Protein AF-A0A521K910-F1 (afdb_monomer)

Foldseek 3Di:
DDDDPDDDDPDPPPDPVVVVQVVVQCCVVFPAKDWLDAFDQFPPRQTFGTWIAGPQQATETEDEDPQDDCVLVVSQVRVQVRCLVCVVVSCVVSVPPSHDNPDRHAYEYEYLHHDLVVLVVCVVVVLVRYWYWHWDWDDDPVDIHIHTDTPHNCPPVPVFVFDDLVLLLVLADPQVSVLSVVLVVVVCVPDVQWDWTHDNFKIWTDHPNHGLWMWGQDPRWIWIAGPDSRPIDTDNDNVSSVVRVVSSVVSVVVVVVVVVPPDPPPDPDDDDDDDDDDDDDDDDDDDDDDDDDDDDDDDDDDDDDDDDDDPVVVVVVPPPD

Mean predicted aligned error: 15.52 Å

Radius of gyration: 28.08 Å; Cα contacts (8 Å, |Δi|>4): 413; chains: 1; bounding box: 79×88×74 Å

pLDDT: mean 80.27, std 21.73, range [29.34, 98.31]

Structure (mmCIF, N/CA/C/O backbone):
data_AF-A0A521K910-F1
#
_entry.id   AF-A0A521K910-F1
#
loop_
_atom_site.group_PDB
_atom_site.id
_atom_site.type_symbol
_atom_site.label_atom_id
_atom_site.label_alt_id
_atom_site.label_comp_id
_atom_site.label_asym_id
_atom_site.label_entity_id
_atom_site.label_seq_id
_atom_site.pdbx_PDB_ins_code
_atom_site.Cartn_x
_atom_site.Cartn_y
_atom_site.Cartn_z
_atom_site.occupancy
_atom_site.B_iso_or_equiv
_atom_site.auth_seq_id
_atom_site.auth_comp_id
_atom_site.auth_asym_id
_atom_site.auth_atom_id
_atom_site.pdbx_PDB_model_num
ATOM 1 N N . MET A 1 1 ? 3.561 46.612 -40.965 1.00 42.69 1 MET A N 1
ATOM 2 C CA . MET A 1 1 ? 2.975 46.168 -39.681 1.00 42.69 1 MET A CA 1
ATOM 3 C C . MET A 1 1 ? 3.322 44.700 -39.487 1.00 42.69 1 MET A C 1
ATOM 5 O O . MET A 1 1 ? 2.571 43.829 -39.901 1.00 42.69 1 MET A O 1
ATOM 9 N N . SER A 1 2 ? 4.508 44.441 -38.940 1.00 38.28 2 SER A N 1
ATOM 10 C CA . SER A 1 2 ? 5.051 43.095 -38.736 1.00 38.28 2 SER A CA 1
ATOM 11 C C . SER A 1 2 ? 4.776 42.676 -37.297 1.00 38.28 2 SER A C 1
ATOM 13 O O . SER A 1 2 ? 5.221 43.350 -36.373 1.00 38.28 2 SER A O 1
ATOM 15 N N . ARG A 1 3 ? 4.005 41.602 -37.100 1.00 46.19 3 ARG A N 1
ATOM 16 C CA . ARG A 1 3 ? 3.814 40.986 -35.782 1.00 46.19 3 ARG A CA 1
ATOM 17 C C . ARG A 1 3 ? 4.941 39.986 -35.553 1.00 46.19 3 ARG A C 1
ATOM 19 O O . ARG A 1 3 ? 4.995 38.946 -36.203 1.00 46.19 3 ARG A O 1
ATOM 26 N N . THR A 1 4 ? 5.839 40.333 -34.647 1.00 43.72 4 THR A N 1
ATOM 27 C CA . THR A 1 4 ? 6.897 39.475 -34.117 1.00 43.72 4 THR A CA 1
ATOM 28 C C . THR A 1 4 ? 6.253 38.327 -33.338 1.00 43.72 4 THR A C 1
ATOM 30 O O . THR A 1 4 ? 5.529 38.560 -32.369 1.00 43.72 4 THR A O 1
ATOM 33 N N . ARG A 1 5 ? 6.480 37.085 -33.786 1.00 43.59 5 ARG A N 1
ATOM 34 C CA . ARG A 1 5 ? 6.168 35.875 -33.015 1.00 43.59 5 ARG A CA 1
ATOM 35 C C . ARG A 1 5 ? 7.026 35.886 -31.750 1.00 43.59 5 ARG A C 1
ATOM 37 O O . ARG A 1 5 ? 8.250 35.905 -31.834 1.00 43.59 5 ARG A O 1
ATOM 44 N N . LYS A 1 6 ? 6.354 35.923 -30.601 1.00 51.75 6 LYS A N 1
ATOM 45 C CA . LYS A 1 6 ? 6.914 35.671 -29.274 1.00 51.75 6 LYS A CA 1
ATOM 46 C C . LYS A 1 6 ? 7.406 34.222 -29.279 1.00 51.75 6 LYS A C 1
ATOM 48 O O . LYS A 1 6 ? 6.614 33.336 -29.577 1.00 51.75 6 LYS A O 1
ATOM 53 N N . GLY A 1 7 ? 8.711 34.036 -29.095 1.00 44.59 7 GLY A N 1
ATOM 54 C CA . GLY A 1 7 ? 9.351 32.727 -29.117 1.00 44.59 7 GLY A CA 1
ATOM 55 C C . GLY A 1 7 ? 8.800 31.836 -28.013 1.00 44.59 7 GLY A C 1
ATOM 56 O O . GLY A 1 7 ? 8.682 32.277 -26.869 1.00 44.59 7 GLY A O 1
ATOM 57 N N . ASP A 1 8 ? 8.451 30.615 -28.398 1.00 44.22 8 ASP A N 1
ATOM 58 C CA . ASP A 1 8 ? 8.339 29.483 -27.495 1.00 44.22 8 ASP A CA 1
ATOM 59 C C . ASP A 1 8 ? 9.737 29.228 -26.921 1.00 44.22 8 ASP A C 1
ATOM 61 O O . ASP A 1 8 ? 10.683 28.966 -27.670 1.00 44.22 8 ASP A O 1
ATOM 65 N N . ASP A 1 9 ? 9.880 29.386 -25.606 1.00 42.66 9 ASP A N 1
ATOM 66 C CA . ASP A 1 9 ? 11.088 28.982 -24.893 1.00 42.66 9 ASP A CA 1
ATOM 67 C C . ASP A 1 9 ? 11.193 27.451 -24.992 1.00 42.66 9 ASP A C 1
ATOM 69 O O . ASP A 1 9 ? 10.245 26.751 -24.613 1.00 42.66 9 ASP A O 1
ATOM 73 N N . PRO A 1 10 ? 12.301 26.898 -25.514 1.00 48.28 10 PRO A N 1
ATOM 74 C CA . PRO A 1 10 ? 12.499 25.463 -25.545 1.00 48.28 10 PRO A CA 1
ATOM 75 C C . PRO A 1 10 ? 12.654 24.973 -24.107 1.00 48.28 10 PRO A C 1
ATOM 77 O O . PRO A 1 10 ? 13.659 25.254 -23.460 1.00 48.28 10 PRO A O 1
ATOM 80 N N . THR A 1 11 ? 11.626 24.264 -23.630 1.00 42.59 11 THR A N 1
ATOM 81 C CA . THR A 1 11 ? 11.708 23.139 -22.689 1.00 42.59 11 THR A CA 1
ATOM 82 C C . THR A 1 11 ? 13.064 23.034 -22.000 1.00 42.59 11 THR A C 1
ATOM 84 O O . THR A 1 11 ? 13.965 22.341 -22.480 1.00 42.59 11 THR A O 1
ATOM 87 N N . THR A 1 12 ? 13.212 23.720 -20.868 1.00 39.91 12 THR A N 1
ATOM 88 C CA . THR A 1 12 ? 14.209 23.364 -19.864 1.00 39.91 12 THR A CA 1
ATOM 89 C C . THR A 1 12 ? 14.029 21.872 -19.616 1.00 39.91 12 THR A C 1
ATOM 91 O O . THR A 1 12 ? 13.003 21.484 -19.061 1.00 39.91 12 THR A O 1
ATOM 94 N N . SER A 1 13 ? 14.951 21.036 -20.110 1.00 40.28 13 SER A N 1
ATOM 95 C CA . SER A 1 13 ? 14.931 19.596 -19.850 1.00 40.28 13 SER A CA 1
ATOM 96 C C . SER A 1 13 ? 14.716 19.397 -18.349 1.00 40.28 13 SER A C 1
ATOM 98 O O . SER A 1 13 ? 15.568 19.843 -17.571 1.00 40.28 13 SER A O 1
ATOM 100 N N . PRO A 1 14 ? 13.585 18.810 -17.919 1.00 44.09 14 PRO A N 1
ATOM 101 C CA . PRO A 1 14 ? 13.346 18.569 -16.508 1.00 44.09 14 PRO A CA 1
ATOM 102 C C . PRO A 1 14 ? 14.471 17.673 -15.980 1.00 44.09 14 PRO A C 1
ATOM 104 O O . PRO A 1 14 ? 14.969 16.780 -16.665 1.00 44.09 14 PRO A O 1
ATOM 107 N N . GLY A 1 15 ? 14.968 18.029 -14.799 1.00 46.81 15 GLY A N 1
ATOM 108 C CA . GLY A 1 15 ? 16.291 17.674 -14.310 1.00 46.81 15 GLY A CA 1
ATOM 109 C C . GLY A 1 15 ? 16.620 16.178 -14.288 1.00 46.81 15 GLY A C 1
ATOM 110 O O . GLY A 1 15 ? 16.077 15.419 -13.493 1.00 46.81 15 GLY A O 1
ATOM 111 N N . ALA A 1 16 ? 17.680 15.810 -15.012 1.00 50.22 16 ALA A N 1
ATOM 112 C CA . ALA A 1 16 ? 18.431 14.568 -14.826 1.00 50.22 16 ALA A CA 1
ATOM 113 C C . ALA A 1 16 ? 18.783 14.200 -13.355 1.00 50.22 16 ALA A C 1
ATOM 115 O O . ALA A 1 16 ? 18.857 13.003 -13.075 1.00 50.22 16 ALA A O 1
ATOM 116 N N . PRO A 1 17 ? 18.977 15.132 -12.385 1.00 58.34 17 PRO A N 1
ATOM 117 C CA . PRO A 1 17 ? 19.195 14.740 -10.986 1.00 58.34 17 PRO A CA 1
ATOM 118 C C . PRO A 1 17 ? 17.964 14.174 -10.257 1.00 58.34 17 PRO A C 1
ATOM 120 O O . PRO A 1 17 ? 18.146 13.503 -9.243 1.00 58.34 17 PRO A O 1
ATOM 123 N N . ALA A 1 18 ? 16.735 14.407 -10.733 1.00 79.00 18 ALA A N 1
ATOM 124 C CA . ALA A 1 18 ? 15.530 13.951 -10.029 1.00 79.00 18 ALA A CA 1
ATOM 125 C C . ALA A 1 18 ? 15.342 12.424 -10.120 1.00 79.00 18 ALA A C 1
ATOM 127 O O . ALA A 1 18 ? 14.985 11.772 -9.138 1.00 79.00 18 ALA A O 1
ATOM 128 N N . TRP A 1 19 ? 15.676 11.831 -11.269 1.00 84.44 19 TRP A N 1
ATOM 129 C CA . TRP A 1 19 ? 15.450 10.407 -11.531 1.00 84.44 19 TRP A CA 1
ATOM 130 C C . TRP A 1 19 ? 16.352 9.479 -10.728 1.00 84.44 19 TRP A C 1
ATOM 132 O O . TRP A 1 19 ? 15.887 8.465 -10.217 1.00 84.44 19 TRP A O 1
ATOM 142 N N . ALA A 1 20 ? 17.628 9.835 -10.568 1.00 88.81 20 ALA A N 1
ATOM 143 C CA . ALA A 1 20 ? 18.558 9.036 -9.773 1.00 88.81 20 ALA A CA 1
ATOM 144 C C . ALA A 1 20 ? 18.135 8.975 -8.293 1.00 88.81 20 ALA A C 1
ATOM 146 O O . ALA A 1 20 ? 18.286 7.943 -7.641 1.00 88.81 20 ALA A O 1
ATOM 147 N N . ALA A 1 21 ? 17.568 10.069 -7.771 1.00 90.38 21 ALA A N 1
ATOM 148 C CA . ALA A 1 21 ? 17.036 10.110 -6.414 1.00 90.38 21 ALA A CA 1
ATOM 149 C C . ALA A 1 21 ? 15.783 9.233 -6.269 1.00 90.38 21 ALA A C 1
ATOM 151 O O . ALA A 1 21 ? 15.681 8.484 -5.298 1.00 90.38 21 ALA A O 1
ATOM 152 N N . LEU A 1 22 ? 14.868 9.281 -7.245 1.00 93.19 22 LEU A N 1
ATOM 153 C CA . LEU A 1 22 ? 13.682 8.423 -7.264 1.00 93.19 22 LEU A CA 1
ATOM 154 C C . LEU A 1 22 ? 14.052 6.938 -7.369 1.00 93.19 22 LEU A C 1
ATOM 156 O O . LEU A 1 22 ? 13.513 6.123 -6.630 1.00 93.19 22 LEU A O 1
ATOM 160 N N . GLU A 1 23 ? 14.999 6.581 -8.237 1.00 93.81 23 GLU A N 1
ATOM 161 C CA . GLU A 1 23 ? 15.478 5.203 -8.387 1.00 93.81 23 GLU A CA 1
ATOM 162 C C . GLU A 1 23 ? 16.085 4.666 -7.086 1.00 93.81 23 GLU A C 1
ATOM 164 O O . GLU A 1 23 ? 15.714 3.580 -6.640 1.00 93.81 23 GLU A O 1
ATOM 169 N N . SER A 1 24 ? 16.949 5.447 -6.427 1.00 92.75 24 SER A N 1
ATOM 170 C CA . SER A 1 24 ? 17.485 5.081 -5.109 1.00 92.75 24 SER A CA 1
ATOM 171 C C . SER A 1 24 ? 16.362 4.881 -4.088 1.00 92.75 24 SER A C 1
ATOM 173 O O . SER A 1 24 ? 16.363 3.898 -3.352 1.00 92.75 24 SER A O 1
ATOM 175 N N . ALA A 1 25 ? 15.376 5.781 -4.073 1.00 94.62 25 ALA A N 1
ATOM 176 C CA . ALA A 1 25 ? 14.249 5.704 -3.153 1.00 94.62 25 ALA A CA 1
ATOM 177 C C . ALA A 1 25 ? 13.332 4.494 -3.430 1.00 94.62 25 ALA A C 1
ATOM 179 O O . ALA A 1 25 ? 12.764 3.932 -2.493 1.00 94.62 25 ALA A O 1
ATOM 180 N N . LEU A 1 26 ? 13.206 4.062 -4.691 1.00 95.25 26 LEU A N 1
ATOM 181 C CA . LEU A 1 26 ? 12.489 2.843 -5.079 1.00 95.25 26 LEU A CA 1
ATOM 182 C C . LEU A 1 26 ? 13.198 1.586 -4.578 1.00 95.25 26 LEU A C 1
ATOM 184 O O . LEU A 1 26 ? 12.534 0.714 -4.028 1.00 95.25 26 LEU A O 1
ATOM 188 N N . VAL A 1 27 ? 14.523 1.500 -4.725 1.00 94.12 27 VAL A N 1
ATOM 189 C CA . VAL A 1 27 ? 15.309 0.357 -4.227 1.00 94.12 27 VAL A CA 1
ATOM 190 C C . VAL A 1 27 ? 15.162 0.206 -2.711 1.00 94.12 27 VAL A C 1
ATOM 192 O O . VAL A 1 27 ? 14.983 -0.910 -2.221 1.00 94.12 27 VAL A O 1
ATOM 195 N N . ASP A 1 28 ? 15.167 1.321 -1.980 1.00 89.94 28 ASP A N 1
ATOM 196 C CA . ASP A 1 28 ? 14.986 1.323 -0.526 1.00 89.94 28 ASP A CA 1
ATOM 197 C C . ASP A 1 28 ? 13.555 0.929 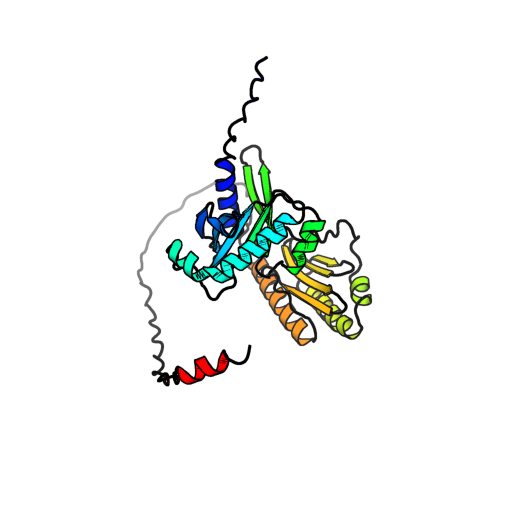-0.116 1.00 89.94 28 ASP A C 1
ATOM 199 O O . ASP A 1 28 ? 13.357 0.176 0.840 1.00 89.94 28 ASP A O 1
ATOM 203 N N . ALA A 1 29 ? 12.540 1.415 -0.839 1.00 89.12 29 ALA A N 1
ATOM 204 C CA . ALA A 1 29 ? 11.132 1.158 -0.528 1.00 89.12 29 ALA A CA 1
ATOM 205 C C . ALA A 1 29 ? 10.637 -0.225 -0.988 1.00 89.12 29 ALA A C 1
ATOM 207 O O . ALA A 1 29 ? 9.660 -0.749 -0.443 1.00 89.12 29 ALA A O 1
ATOM 208 N N . LEU A 1 30 ? 11.282 -0.814 -1.996 1.00 91.25 30 LEU A N 1
ATOM 209 C CA . LEU A 1 30 ? 10.885 -2.062 -2.640 1.00 91.25 30 LEU A CA 1
ATOM 210 C C . LEU A 1 30 ? 12.061 -3.048 -2.612 1.00 91.25 30 LEU A C 1
ATOM 212 O O . LEU A 1 30 ? 12.859 -3.098 -3.552 1.00 91.25 30 LEU A O 1
ATOM 216 N N . PRO A 1 31 ? 12.168 -3.883 -1.564 1.00 83.75 31 PRO A N 1
ATOM 217 C CA . PRO A 1 31 ? 13.249 -4.851 -1.458 1.00 83.75 31 PRO A CA 1
ATOM 218 C C . PRO A 1 31 ? 13.361 -5.734 -2.706 1.00 83.75 31 PRO A C 1
ATOM 220 O O . PRO A 1 31 ? 12.396 -6.379 -3.122 1.00 83.75 31 PRO A O 1
ATOM 223 N N . GLY A 1 32 ? 14.555 -5.770 -3.299 1.00 92.00 32 GLY A N 1
ATOM 224 C CA . GLY A 1 32 ? 14.843 -6.561 -4.496 1.00 92.00 32 GLY A CA 1
ATOM 225 C C . GLY A 1 32 ? 14.345 -5.956 -5.810 1.00 92.00 32 GLY A C 1
ATOM 226 O O . GLY A 1 32 ? 14.332 -6.681 -6.808 1.00 92.00 32 GLY A O 1
ATOM 227 N N . PHE A 1 33 ? 13.948 -4.679 -5.815 1.00 97.00 33 PHE A N 1
ATOM 228 C CA . PHE A 1 33 ? 13.590 -3.949 -7.027 1.00 97.00 33 PHE A CA 1
ATOM 229 C C . PHE A 1 33 ? 14.760 -3.856 -8.011 1.00 97.00 33 PHE A C 1
ATOM 231 O O . PHE A 1 33 ? 15.893 -3.566 -7.630 1.00 97.00 33 PHE A O 1
ATOM 238 N N . GLU A 1 34 ? 14.468 -4.105 -9.282 1.00 97.19 34 GLU A N 1
ATOM 239 C CA . GLU A 1 34 ? 15.403 -4.003 -10.398 1.00 97.19 34 GLU A CA 1
ATOM 240 C C . GLU A 1 34 ? 14.793 -3.128 -11.493 1.00 97.19 34 GLU A C 1
ATOM 242 O O . GLU A 1 34 ? 13.672 -3.377 -11.944 1.00 97.19 34 GLU A O 1
ATOM 247 N N . LEU A 1 35 ? 15.540 -2.105 -11.913 1.00 97.38 35 LEU A N 1
ATOM 248 C CA . LEU A 1 35 ? 15.172 -1.220 -13.011 1.00 97.38 35 LEU A CA 1
ATOM 249 C C . LEU A 1 35 ? 15.325 -1.953 -14.350 1.00 97.38 35 LEU A C 1
ATOM 251 O O . LEU A 1 35 ? 16.413 -2.417 -14.680 1.00 97.38 35 LEU A O 1
ATOM 255 N N . LEU A 1 36 ? 14.250 -2.002 -15.135 1.00 97.56 36 LEU A N 1
ATOM 256 C CA . LEU A 1 36 ? 14.236 -2.580 -16.481 1.00 97.56 36 LEU A CA 1
ATOM 257 C C . LEU A 1 36 ? 14.344 -1.506 -17.569 1.00 97.56 36 LEU A C 1
ATOM 259 O O . LEU A 1 36 ? 15.007 -1.710 -18.583 1.00 97.56 36 LEU A O 1
ATOM 263 N N . GLY A 1 37 ? 13.700 -0.356 -17.364 1.00 96.44 37 GLY A N 1
ATOM 264 C CA . GLY A 1 37 ? 13.661 0.720 -18.347 1.00 96.44 37 GLY A CA 1
ATOM 265 C C . GLY A 1 37 ? 13.085 2.017 -17.794 1.00 96.44 37 GLY A C 1
ATOM 266 O O . GLY A 1 37 ? 12.576 2.066 -16.673 1.00 96.44 37 GLY A O 1
ATOM 267 N N . ARG A 1 38 ? 13.181 3.072 -18.600 1.00 96.06 38 ARG A N 1
ATOM 268 C CA . ARG A 1 38 ? 12.633 4.404 -18.323 1.00 96.06 38 ARG A CA 1
ATOM 269 C C . ARG A 1 38 ? 11.790 4.864 -19.504 1.00 96.06 38 ARG A C 1
ATOM 271 O O . ARG A 1 38 ? 11.984 4.349 -20.605 1.00 96.06 38 ARG A O 1
ATOM 278 N N . ASP A 1 39 ? 10.901 5.818 -19.252 1.00 94.25 39 ASP A N 1
ATOM 279 C CA . ASP A 1 39 ? 10.096 6.496 -20.274 1.00 94.25 39 ASP A CA 1
ATOM 280 C C . ASP A 1 39 ? 9.353 5.514 -21.201 1.00 94.25 39 ASP A C 1
ATOM 282 O O . ASP A 1 39 ? 9.369 5.634 -22.427 1.00 94.25 39 ASP A O 1
ATOM 286 N N . LEU A 1 40 ? 8.716 4.494 -20.616 1.00 95.94 40 LEU A N 1
ATOM 287 C CA . LEU A 1 40 ? 7.931 3.532 -21.382 1.00 95.94 40 LEU A CA 1
ATOM 288 C C . LEU A 1 40 ? 6.650 4.204 -21.873 1.00 95.94 40 LEU A C 1
ATOM 290 O O . LEU A 1 40 ? 5.745 4.478 -21.085 1.00 95.94 40 LEU A O 1
ATOM 294 N N . GLU A 1 41 ? 6.544 4.391 -23.184 1.00 96.19 41 GLU A N 1
ATOM 295 C CA . GLU A 1 41 ? 5.299 4.804 -23.822 1.00 96.19 41 GLU A CA 1
ATOM 296 C C . GLU A 1 41 ? 4.239 3.700 -23.697 1.00 96.19 41 GLU A C 1
ATOM 298 O O . GLU A 1 41 ? 4.435 2.539 -24.073 1.00 96.19 41 GLU A O 1
ATOM 303 N N . LEU A 1 42 ? 3.092 4.080 -23.149 1.00 93.19 42 LEU A N 1
ATOM 304 C CA . LEU A 1 42 ? 1.897 3.261 -23.038 1.00 93.19 42 LEU A CA 1
ATOM 305 C C . LEU A 1 42 ? 0.971 3.547 -24.232 1.00 93.19 42 LEU A C 1
ATOM 307 O O . LEU A 1 42 ? 1.264 4.327 -25.139 1.00 93.19 42 LEU A O 1
ATOM 311 N N . SER A 1 43 ? -0.195 2.905 -24.252 1.00 84.00 43 SER A N 1
ATOM 312 C CA . SER A 1 43 ? -1.234 3.258 -25.226 1.00 84.00 43 SER A CA 1
ATOM 313 C C . SER A 1 43 ? -1.751 4.684 -24.970 1.00 84.00 43 SER A C 1
ATOM 315 O O . SER A 1 43 ? -1.833 5.106 -23.825 1.00 84.00 43 SER A O 1
ATOM 317 N N . ASN A 1 44 ? -2.146 5.407 -26.025 1.00 82.25 44 ASN A N 1
ATOM 318 C CA . ASN A 1 44 ? -2.752 6.752 -25.954 1.00 82.25 44 ASN A CA 1
ATOM 319 C C . ASN A 1 44 ? -1.826 7.898 -25.493 1.00 82.25 44 ASN A C 1
ATOM 321 O O . ASN A 1 44 ? -2.308 8.877 -24.931 1.00 82.25 44 ASN A O 1
ATOM 325 N N . SER A 1 45 ? -0.521 7.813 -25.771 1.00 76.00 45 SER A N 1
ATOM 326 C CA . SER A 1 45 ? 0.468 8.855 -25.424 1.00 76.00 45 SER A CA 1
ATOM 327 C C . SER A 1 45 ? 0.695 9.054 -23.921 1.00 76.00 45 SER A C 1
ATOM 329 O O . SER A 1 45 ? 1.321 10.033 -23.512 1.00 76.00 45 SER A O 1
ATOM 331 N N . GLU A 1 46 ? 0.211 8.135 -23.087 1.00 86.81 46 GLU A N 1
ATOM 332 C CA . GLU A 1 46 ? 0.637 8.062 -21.696 1.00 86.81 46 GLU A CA 1
ATOM 333 C C . GLU A 1 46 ? 2.040 7.456 -21.611 1.00 86.81 46 GLU A C 1
ATOM 335 O O . GLU A 1 46 ? 2.447 6.684 -22.476 1.00 86.81 46 GLU A O 1
ATOM 340 N N . HIS A 1 47 ? 2.784 7.789 -20.563 1.00 93.44 47 HIS A N 1
ATOM 341 C CA . HIS A 1 47 ? 4.090 7.197 -20.290 1.00 93.44 47 HIS A CA 1
ATOM 342 C C . HIS A 1 47 ? 4.166 6.735 -18.838 1.00 93.44 47 HIS A C 1
ATOM 344 O O . HIS A 1 47 ? 3.541 7.332 -17.952 1.00 93.44 47 HIS A O 1
ATOM 350 N N . ALA A 1 48 ? 4.933 5.667 -18.627 1.00 96.19 48 ALA A N 1
ATOM 351 C CA . ALA A 1 48 ? 5.454 5.275 -17.331 1.00 96.19 48 ALA A CA 1
ATOM 352 C C . ALA A 1 48 ? 6.919 5.695 -17.234 1.00 96.19 48 ALA A C 1
ATOM 354 O O . ALA A 1 48 ? 7.747 5.278 -18.044 1.00 96.19 48 ALA A O 1
ATOM 355 N N . ASP A 1 49 ? 7.233 6.504 -16.230 1.00 95.62 49 ASP A N 1
ATOM 356 C CA . ASP A 1 49 ? 8.556 7.097 -16.052 1.00 95.62 49 ASP A CA 1
ATOM 357 C C . ASP A 1 49 ? 9.615 6.034 -15.750 1.00 95.62 49 ASP A C 1
ATOM 359 O O . ASP A 1 49 ? 10.730 6.073 -16.272 1.00 95.62 49 ASP A O 1
ATOM 363 N N . ILE A 1 50 ? 9.255 5.039 -14.933 1.00 97.06 50 ILE A N 1
ATOM 364 C CA . ILE A 1 50 ? 10.123 3.912 -14.585 1.00 97.06 50 ILE A CA 1
ATOM 365 C C . ILE A 1 50 ? 9.368 2.594 -14.747 1.00 97.06 50 ILE A C 1
ATOM 367 O O . ILE A 1 50 ? 8.219 2.443 -14.326 1.00 97.06 50 ILE A O 1
ATOM 371 N N . VAL A 1 51 ? 10.065 1.605 -15.302 1.00 98.00 51 VAL A N 1
ATOM 372 C CA . VAL A 1 51 ? 9.626 0.212 -15.373 1.00 98.00 51 VAL A CA 1
ATOM 373 C C . VAL A 1 51 ? 10.630 -0.648 -14.632 1.00 98.00 51 VAL A C 1
ATOM 375 O O . VAL A 1 51 ? 11.828 -0.590 -14.903 1.00 98.00 51 VAL A O 1
ATOM 378 N N . GLY A 1 52 ? 10.147 -1.474 -13.714 1.00 97.94 52 GLY A N 1
ATOM 379 C CA . GLY A 1 52 ? 10.988 -2.378 -12.946 1.00 97.94 52 GLY A CA 1
ATOM 380 C C . GLY A 1 52 ? 10.302 -3.685 -12.586 1.00 97.94 52 GLY A C 1
ATOM 381 O O . GLY A 1 52 ? 9.146 -3.934 -12.934 1.00 97.94 52 GLY A O 1
ATOM 382 N N . VAL A 1 53 ? 11.024 -4.523 -11.858 1.00 97.94 53 VAL A N 1
ATOM 383 C CA . VAL A 1 53 ? 10.516 -5.765 -11.276 1.00 97.94 53 VAL A CA 1
ATOM 384 C C . VAL A 1 53 ? 10.843 -5.795 -9.789 1.00 97.94 53 VAL A C 1
ATOM 386 O O . VAL A 1 53 ? 11.976 -5.525 -9.405 1.00 97.94 53 VAL A O 1
ATOM 389 N N . ASP A 1 54 ? 9.859 -6.087 -8.937 1.00 95.50 54 ASP A N 1
ATOM 390 C CA . ASP A 1 54 ? 10.076 -6.149 -7.487 1.00 95.50 54 ASP A CA 1
ATOM 391 C C . ASP A 1 54 ? 10.771 -7.456 -7.043 1.00 95.50 54 ASP A C 1
ATOM 393 O O . ASP A 1 54 ? 10.994 -8.386 -7.828 1.00 95.50 54 ASP A O 1
ATOM 397 N N . GLY A 1 55 ? 11.103 -7.569 -5.751 1.00 91.00 55 GLY A N 1
ATOM 398 C CA . GLY A 1 55 ? 11.709 -8.782 -5.186 1.00 91.00 55 GLY A CA 1
ATOM 399 C C . GLY A 1 55 ? 10.853 -10.050 -5.314 1.00 91.00 55 GLY A C 1
ATOM 400 O O . GLY A 1 55 ? 11.372 -11.156 -5.163 1.00 91.00 55 GLY A O 1
ATOM 401 N N . HIS A 1 56 ? 9.561 -9.921 -5.623 1.00 92.25 56 HIS A N 1
ATOM 402 C CA . HIS A 1 56 ? 8.651 -11.041 -5.846 1.00 92.25 56 HIS A CA 1
ATOM 403 C C . HIS A 1 56 ? 8.511 -11.429 -7.323 1.00 92.25 56 HIS A C 1
ATOM 405 O O . HIS A 1 56 ? 7.906 -12.465 -7.609 1.00 92.25 56 HIS A O 1
ATOM 411 N N . GLY A 1 57 ? 9.082 -10.652 -8.245 1.00 94.88 57 GLY A N 1
ATOM 412 C CA . GLY A 1 57 ? 8.959 -10.865 -9.684 1.00 94.88 57 GLY A CA 1
ATOM 413 C C . GLY A 1 57 ? 7.762 -10.151 -10.316 1.00 94.88 57 GLY A C 1
ATOM 414 O O . GLY A 1 57 ? 7.429 -10.439 -11.465 1.00 94.88 57 GLY A O 1
ATOM 415 N N . ARG A 1 58 ? 7.085 -9.241 -9.600 1.00 97.25 58 ARG A N 1
ATOM 416 C CA . ARG A 1 58 ? 5.963 -8.473 -10.159 1.00 97.25 58 ARG A CA 1
ATOM 417 C C . ARG A 1 58 ? 6.489 -7.341 -11.025 1.00 97.25 58 ARG A C 1
ATOM 419 O O . ARG A 1 58 ? 7.302 -6.535 -10.568 1.00 97.25 58 ARG A O 1
ATOM 426 N N . LEU A 1 59 ? 5.967 -7.240 -12.245 1.00 98.25 59 LEU A N 1
ATOM 427 C CA . LEU A 1 59 ? 6.184 -6.070 -13.089 1.00 98.25 59 LEU A CA 1
ATOM 428 C C . LEU A 1 59 ? 5.614 -4.831 -12.387 1.00 98.25 59 LEU A C 1
ATOM 430 O O . LEU A 1 59 ? 4.445 -4.822 -11.999 1.00 98.25 59 LEU A O 1
ATOM 434 N N . THR A 1 60 ? 6.443 -3.807 -12.219 1.00 98.31 60 THR A N 1
ATOM 435 C CA . THR A 1 60 ? 6.114 -2.571 -11.511 1.00 98.31 60 THR A CA 1
ATOM 436 C C . THR A 1 60 ? 6.307 -1.381 -12.444 1.00 98.31 60 THR A C 1
ATOM 438 O O . THR A 1 60 ? 7.405 -1.169 -12.954 1.00 98.31 60 THR A O 1
ATOM 441 N N . LEU A 1 61 ? 5.244 -0.610 -12.664 1.00 98.19 61 LEU A N 1
ATOM 442 C CA . LEU A 1 61 ? 5.279 0.665 -13.379 1.00 98.19 61 LEU A CA 1
ATOM 443 C C . LEU A 1 61 ? 5.234 1.803 -12.364 1.00 98.19 61 LEU A C 1
ATOM 445 O O . LEU A 1 61 ? 4.448 1.745 -11.423 1.00 98.19 61 LEU A O 1
ATOM 449 N N . VAL A 1 62 ? 6.044 2.836 -12.549 1.00 97.75 62 VAL A N 1
ATOM 450 C CA . VAL A 1 62 ? 6.047 4.032 -11.701 1.00 97.75 62 VAL A CA 1
ATOM 451 C C . VAL A 1 62 ? 5.637 5.217 -12.554 1.00 97.75 62 VAL A C 1
ATOM 453 O O . VAL A 1 62 ? 6.208 5.418 -13.625 1.00 97.75 62 VAL A O 1
ATOM 456 N N . LEU A 1 63 ? 4.642 5.961 -12.082 1.00 96.25 63 LEU A N 1
ATOM 457 C CA . LEU A 1 63 ? 4.146 7.174 -12.715 1.00 96.25 63 LEU A CA 1
ATOM 458 C C . LEU A 1 63 ? 4.395 8.353 -11.770 1.00 96.25 63 LEU A C 1
ATOM 460 O O . LEU A 1 63 ? 3.922 8.333 -10.629 1.00 96.25 63 LEU A O 1
ATOM 464 N N . ASP A 1 64 ? 5.083 9.382 -12.249 1.00 94.25 64 ASP A N 1
ATOM 465 C CA . ASP A 1 64 ? 5.112 10.691 -11.611 1.00 94.25 64 ASP A CA 1
ATOM 466 C C . ASP A 1 64 ? 3.749 11.370 -11.818 1.00 94.25 64 ASP A C 1
ATOM 468 O O . ASP A 1 64 ? 3.259 11.593 -12.937 1.00 94.25 64 ASP A O 1
ATOM 472 N N . ALA A 1 65 ? 3.083 11.628 -10.701 1.00 90.44 65 ALA A N 1
ATOM 473 C CA . ALA A 1 65 ? 1.761 12.203 -10.638 1.00 90.44 65 ALA A CA 1
ATOM 474 C C . ALA A 1 65 ? 1.839 13.607 -10.043 1.00 90.44 65 ALA A C 1
ATOM 476 O O . ALA A 1 65 ? 2.291 13.811 -8.919 1.00 90.44 65 ALA A O 1
ATOM 477 N N . GLY A 1 66 ? 1.247 14.578 -10.742 1.00 83.31 66 GLY A N 1
ATOM 478 C CA . GLY A 1 66 ? 0.800 15.795 -10.075 1.00 83.31 66 GLY A CA 1
ATOM 479 C C . GLY A 1 66 ? -0.189 15.384 -8.985 1.00 83.31 66 GLY A C 1
ATOM 480 O O . GLY A 1 66 ? -1.215 14.785 -9.288 1.00 83.31 66 GLY A O 1
ATOM 481 N N . GLY A 1 67 ? 0.132 15.637 -7.717 1.00 85.69 67 GLY A N 1
ATOM 482 C CA . GLY A 1 67 ? -0.577 15.106 -6.545 1.00 85.69 67 GLY A CA 1
ATOM 483 C C . GLY A 1 67 ? -2.043 15.525 -6.357 1.00 85.69 67 GLY A C 1
ATOM 484 O O . GLY A 1 67 ? -2.618 15.336 -5.283 1.00 85.69 67 GLY A O 1
ATOM 485 N N . GLU A 1 68 ? -2.679 16.108 -7.367 1.00 88.81 68 GLU A N 1
ATOM 486 C CA . GLU A 1 68 ? -4.031 16.648 -7.326 1.00 88.81 68 GLU A CA 1
ATOM 487 C C . GLU A 1 68 ? -4.857 16.212 -8.545 1.00 88.81 68 GLU A C 1
ATOM 489 O O . GLU A 1 68 ? -4.333 15.798 -9.576 1.00 88.81 68 GLU A O 1
ATOM 494 N N . GLY A 1 69 ? -6.182 16.336 -8.434 1.00 91.94 69 GLY A N 1
ATOM 495 C CA . GLY A 1 69 ? -7.107 16.035 -9.527 1.00 91.94 69 GLY A CA 1
ATOM 496 C C . GLY A 1 69 ? -7.513 14.562 -9.634 1.00 91.94 69 GLY A C 1
ATOM 497 O O . GLY A 1 69 ? -7.341 13.771 -8.708 1.00 91.94 69 GLY A O 1
ATOM 498 N N . GLU A 1 70 ? -8.165 14.229 -10.747 1.00 92.88 70 GLU A N 1
ATOM 499 C CA . GLU A 1 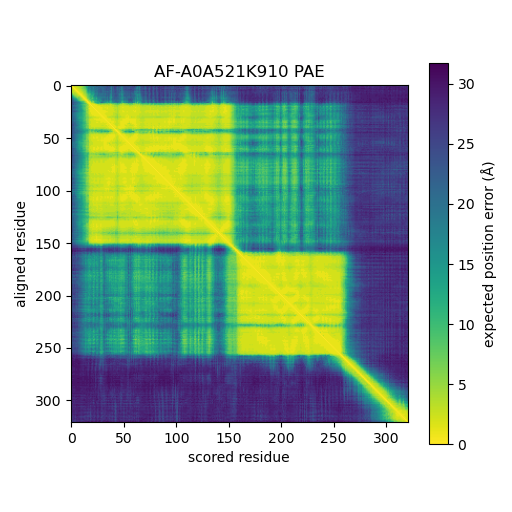70 ? -8.655 12.873 -11.066 1.00 92.88 70 GLU A CA 1
ATOM 500 C C . GLU A 1 70 ? -7.764 12.146 -12.066 1.00 92.88 70 GLU A C 1
ATOM 502 O O . GLU A 1 70 ? -7.747 10.919 -12.094 1.00 92.88 70 GLU A O 1
ATOM 507 N N . GLU A 1 71 ? -6.983 12.907 -12.825 1.00 93.94 71 GLU A N 1
ATOM 508 C CA . GLU A 1 71 ? -6.104 12.401 -13.870 1.00 93.94 71 GLU A CA 1
ATOM 509 C C . GLU A 1 71 ? -5.135 11.308 -13.387 1.00 93.94 71 GLU A C 1
ATOM 511 O O . GLU A 1 71 ? -5.053 10.274 -14.049 1.00 93.94 71 GLU A O 1
ATOM 516 N N . PRO A 1 72 ? -4.472 11.423 -12.213 1.00 94.06 72 PRO A N 1
ATOM 517 C CA . PRO A 1 72 ? -3.576 10.363 -11.745 1.00 94.06 72 PRO A CA 1
ATOM 518 C C . PRO A 1 72 ? -4.273 9.013 -11.541 1.00 94.06 72 PRO A C 1
ATOM 520 O O . PRO A 1 72 ? -3.658 7.967 -11.733 1.00 94.06 72 PRO A O 1
ATOM 523 N N . VAL A 1 73 ? -5.558 9.025 -11.167 1.00 94.19 73 VAL A N 1
ATOM 524 C CA . VAL A 1 73 ? -6.341 7.798 -10.961 1.00 94.19 73 VAL A CA 1
ATOM 525 C C . VAL A 1 73 ? -6.547 7.083 -12.290 1.00 94.19 73 VAL A C 1
ATOM 527 O O . VAL A 1 73 ? -6.324 5.878 -12.375 1.00 94.19 73 VAL A O 1
ATOM 530 N N . LEU A 1 74 ? -6.962 7.823 -13.321 1.00 94.56 74 LEU A N 1
ATOM 531 C CA . LEU A 1 74 ? -7.212 7.270 -14.651 1.00 94.56 74 LEU A CA 1
ATOM 532 C C . LEU A 1 74 ? -5.916 6.734 -15.263 1.00 94.56 74 LEU A C 1
ATOM 534 O O . LEU A 1 74 ? -5.872 5.554 -15.605 1.00 94.56 74 LEU A O 1
ATOM 538 N N . ARG A 1 75 ? -4.838 7.530 -15.234 1.00 94.94 75 ARG A N 1
ATOM 539 C CA . ARG A 1 75 ? -3.502 7.109 -15.690 1.00 94.94 75 ARG A CA 1
ATOM 540 C C . ARG A 1 75 ? -3.029 5.828 -15.002 1.00 94.94 75 ARG A C 1
ATOM 542 O O . ARG A 1 75 ? -2.506 4.921 -15.644 1.00 94.94 75 ARG A O 1
ATOM 549 N N . ALA A 1 76 ? -3.226 5.705 -13.687 1.00 95.50 76 ALA A N 1
ATOM 550 C CA . ALA A 1 76 ? -2.831 4.494 -12.971 1.00 95.50 76 ALA A CA 1
ATOM 551 C C . ALA A 1 76 ? -3.634 3.258 -13.397 1.00 95.50 76 ALA A C 1
ATOM 553 O O . ALA A 1 76 ? -3.074 2.166 -13.519 1.00 95.50 76 ALA A O 1
ATOM 554 N N . LEU A 1 77 ? -4.942 3.416 -13.611 1.00 96.12 77 LEU A N 1
ATOM 555 C CA . LEU A 1 77 ? -5.812 2.330 -14.059 1.00 96.12 77 LEU A CA 1
ATOM 556 C C . LEU A 1 77 ? -5.483 1.903 -15.492 1.00 96.12 77 LEU A C 1
ATOM 558 O O . LEU A 1 77 ? -5.429 0.700 -15.764 1.00 96.12 77 LEU A O 1
ATOM 562 N N . ASP A 1 78 ? -5.207 2.858 -16.377 1.00 96.50 78 ASP A N 1
ATOM 563 C CA . ASP A 1 78 ? -4.831 2.593 -17.763 1.00 96.50 78 ASP A CA 1
ATOM 564 C C . ASP A 1 78 ? -3.457 1.921 -17.852 1.00 96.50 78 ASP A C 1
ATOM 566 O O . ASP A 1 78 ? -3.325 0.888 -18.523 1.00 96.50 78 ASP A O 1
ATOM 570 N N . ALA A 1 79 ? -2.473 2.387 -17.077 1.00 97.00 79 ALA A N 1
ATOM 571 C CA . ALA A 1 79 ? -1.173 1.733 -16.942 1.00 97.00 79 ALA A CA 1
ATOM 572 C C . ALA A 1 79 ? -1.292 0.305 -16.386 1.00 97.00 79 ALA A C 1
ATOM 574 O O . ALA A 1 79 ? -0.678 -0.628 -16.913 1.00 97.00 79 ALA A O 1
ATOM 575 N N . LEU A 1 80 ? -2.127 0.091 -15.364 1.00 96.94 80 LEU A N 1
ATOM 576 C CA . LEU A 1 80 ? -2.351 -1.237 -14.793 1.00 96.94 80 LEU A CA 1
ATOM 577 C C . LEU A 1 80 ? -3.007 -2.175 -15.813 1.00 96.94 80 LEU A C 1
ATOM 579 O O . LEU A 1 80 ? -2.607 -3.334 -15.956 1.00 96.94 80 LEU A O 1
ATOM 583 N N . ALA A 1 81 ? -4.012 -1.685 -16.538 1.00 96.38 81 ALA A N 1
ATOM 584 C CA . ALA A 1 81 ? -4.692 -2.447 -17.573 1.00 96.38 81 ALA A CA 1
ATOM 585 C C . ALA A 1 81 ? -3.746 -2.776 -18.740 1.00 96.38 81 ALA A C 1
ATOM 587 O O . ALA A 1 81 ? -3.768 -3.898 -19.252 1.00 96.38 81 ALA A O 1
ATOM 588 N N . PHE A 1 82 ? -2.883 -1.835 -19.131 1.00 97.25 82 PHE A N 1
ATOM 589 C CA . PHE A 1 82 ? -1.833 -2.050 -20.120 1.00 97.25 82 PHE A CA 1
ATOM 590 C C . PHE A 1 82 ? -0.845 -3.131 -19.669 1.00 97.25 82 PHE A C 1
ATOM 592 O O . PHE A 1 82 ? -0.612 -4.081 -20.419 1.00 97.25 82 PHE A O 1
ATOM 599 N N . ALA A 1 83 ? -0.320 -3.041 -18.443 1.00 97.00 83 ALA A N 1
ATOM 600 C CA . ALA A 1 83 ? 0.620 -4.015 -17.894 1.00 97.00 83 ALA A CA 1
ATOM 601 C C . ALA A 1 83 ? 0.016 -5.424 -17.828 1.00 97.00 83 ALA A C 1
ATOM 603 O O . ALA A 1 83 ? 0.676 -6.399 -18.175 1.00 97.00 83 ALA A O 1
ATOM 604 N N . ARG A 1 84 ? -1.264 -5.542 -17.449 1.00 96.62 84 ARG A N 1
ATOM 605 C CA . ARG A 1 84 ? -1.973 -6.833 -17.411 1.00 96.62 84 ARG A CA 1
ATOM 606 C C . ARG A 1 84 ? -2.119 -7.466 -18.791 1.00 96.62 84 ARG A C 1
ATOM 608 O O . ARG A 1 84 ? -1.966 -8.674 -18.918 1.00 96.62 84 ARG A O 1
ATOM 615 N N . ARG A 1 85 ? -2.421 -6.670 -19.821 1.00 96.88 85 ARG A N 1
ATOM 616 C CA . ARG A 1 85 ? -2.580 -7.175 -21.196 1.00 96.88 85 ARG A CA 1
ATOM 617 C C . ARG A 1 85 ? -1.249 -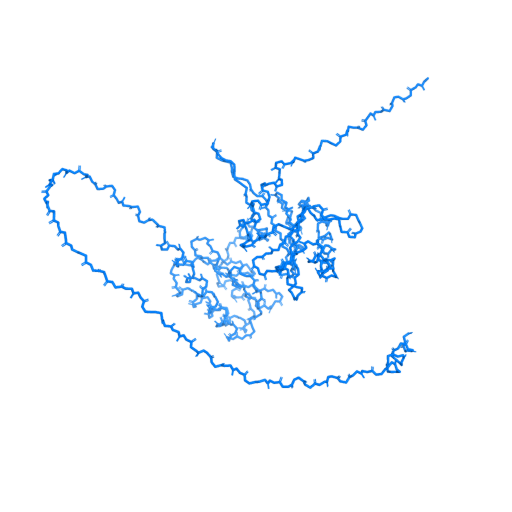7.527 -21.855 1.00 96.88 85 ARG A C 1
ATOM 619 O O . ARG A 1 85 ? -1.213 -8.427 -22.685 1.00 96.88 85 ARG A O 1
ATOM 626 N N . ASN A 1 86 ? -0.182 -6.808 -21.510 1.00 96.94 86 ASN A N 1
ATOM 627 C CA . ASN A 1 86 ? 1.092 -6.866 -22.227 1.00 96.94 86 ASN A CA 1
ATOM 628 C C . ASN A 1 86 ? 2.250 -7.440 -21.395 1.00 96.94 86 ASN A C 1
ATOM 630 O O . ASN A 1 86 ? 3.388 -7.376 -21.849 1.00 96.94 86 ASN A O 1
ATOM 634 N N . GLY A 1 87 ? 1.995 -8.004 -20.209 1.00 95.25 87 GLY A N 1
ATOM 635 C CA . GLY A 1 87 ? 3.034 -8.448 -19.270 1.00 95.25 87 GLY A CA 1
ATOM 636 C C . GLY A 1 87 ? 4.107 -9.341 -19.904 1.00 95.25 87 GLY A C 1
ATOM 637 O O . GLY A 1 87 ? 5.291 -9.023 -19.822 1.00 95.25 87 GLY A O 1
ATOM 638 N N . ASP A 1 88 ? 3.703 -10.385 -20.633 1.00 95.69 88 ASP A N 1
ATOM 639 C CA . ASP A 1 88 ? 4.632 -11.306 -21.312 1.00 95.69 88 ASP A CA 1
ATOM 640 C C . ASP A 1 88 ? 5.412 -10.649 -22.461 1.00 95.69 88 ASP A C 1
ATOM 642 O O . ASP A 1 88 ? 6.526 -11.058 -22.800 1.00 95.69 88 ASP A O 1
ATOM 646 N N . ALA A 1 89 ? 4.820 -9.650 -23.117 1.00 96.56 89 ALA A N 1
ATOM 647 C CA . ALA A 1 89 ? 5.498 -8.886 -24.158 1.00 96.56 89 ALA A CA 1
ATOM 648 C C . ALA A 1 89 ? 6.535 -7.938 -23.544 1.00 96.56 89 ALA A C 1
ATOM 650 O O . ALA A 1 89 ? 7.660 -7.889 -24.032 1.00 96.56 89 ALA A O 1
ATOM 651 N N . LEU A 1 90 ? 6.189 -7.260 -22.444 1.00 97.06 90 LEU A N 1
ATOM 652 C CA . LEU A 1 90 ? 7.095 -6.387 -21.696 1.00 97.06 90 LEU A CA 1
ATOM 653 C C . LEU A 1 90 ? 8.266 -7.180 -21.103 1.00 97.06 90 LEU A C 1
ATOM 655 O O . LEU A 1 90 ? 9.411 -6.771 -21.261 1.00 97.06 90 LEU A O 1
ATOM 659 N N . ALA A 1 91 ? 8.008 -8.350 -20.512 1.00 96.62 91 ALA A N 1
ATOM 660 C CA . ALA A 1 91 ? 9.056 -9.229 -19.988 1.00 96.62 91 ALA A CA 1
ATOM 661 C C . ALA A 1 91 ? 10.088 -9.607 -21.064 1.00 96.62 91 ALA A C 1
ATOM 663 O O . ALA A 1 91 ? 11.292 -9.513 -20.833 1.00 96.62 91 ALA A O 1
ATOM 664 N N . ARG A 1 92 ? 9.617 -9.983 -22.263 1.00 97.44 92 ARG A N 1
ATOM 665 C CA . ARG A 1 92 ? 10.488 -10.292 -23.409 1.00 97.44 92 ARG A CA 1
ATOM 666 C C . ARG A 1 92 ? 11.203 -9.061 -23.948 1.00 97.44 92 ARG A C 1
ATOM 668 O O . ARG A 1 92 ? 12.372 -9.165 -24.291 1.00 97.44 92 ARG A O 1
ATOM 675 N N . HIS A 1 93 ? 10.512 -7.926 -24.031 1.00 96.94 93 HIS A N 1
ATOM 676 C CA . HIS A 1 93 ? 11.081 -6.674 -24.524 1.00 96.94 93 HIS A CA 1
ATOM 677 C C . HIS A 1 93 ? 12.272 -6.215 -23.677 1.00 96.94 93 HIS A C 1
ATOM 679 O O . HIS A 1 93 ? 13.293 -5.829 -24.231 1.00 96.94 93 HIS A O 1
ATOM 685 N N . PHE A 1 94 ? 12.159 -6.318 -22.351 1.00 97.44 94 PHE A N 1
ATOM 686 C CA . PHE A 1 94 ? 13.239 -5.991 -21.417 1.00 97.44 94 PHE A CA 1
ATOM 687 C C . PHE A 1 94 ? 14.204 -7.157 -21.153 1.00 97.44 94 PHE A C 1
ATOM 689 O O . PHE A 1 94 ? 15.052 -7.048 -20.273 1.00 97.44 94 PHE A O 1
ATOM 696 N N . GLU A 1 95 ? 14.054 -8.286 -21.857 1.00 97.31 95 GLU A N 1
ATOM 697 C CA . GLU A 1 95 ? 14.859 -9.506 -21.682 1.00 97.31 95 GLU A CA 1
ATOM 698 C C . GLU A 1 95 ? 14.946 -9.993 -20.216 1.00 97.31 95 GLU A C 1
ATOM 700 O O . GLU A 1 95 ? 15.897 -10.665 -19.809 1.00 97.31 95 GLU A O 1
ATOM 705 N N . SER A 1 96 ? 13.934 -9.681 -19.399 1.00 96.00 96 SER A N 1
ATOM 706 C CA . SER A 1 96 ? 13.956 -9.973 -17.967 1.00 96.00 96 SER A CA 1
ATOM 707 C C . SER A 1 96 ? 13.375 -11.349 -17.677 1.00 96.00 96 SER A C 1
ATOM 709 O O . SER A 1 96 ? 12.189 -11.610 -17.871 1.00 96.00 96 SER A O 1
ATOM 711 N N . THR A 1 97 ? 14.205 -12.227 -17.119 1.00 96.25 97 THR A N 1
ATOM 712 C CA . THR A 1 97 ? 13.781 -13.553 -16.633 1.00 96.25 97 THR A CA 1
ATOM 713 C C . THR A 1 97 ? 13.151 -13.510 -15.240 1.00 96.25 97 THR A C 1
ATOM 715 O O . THR A 1 97 ? 12.635 -14.519 -14.761 1.00 96.25 97 THR A O 1
ATOM 718 N N . ARG A 1 98 ? 13.194 -12.351 -14.570 1.00 97.00 98 ARG A N 1
ATOM 719 C CA . ARG A 1 98 ? 12.641 -12.171 -13.222 1.00 97.00 98 ARG A CA 1
ATOM 720 C C . ARG A 1 98 ? 11.153 -11.848 -13.224 1.00 97.00 98 ARG A C 1
ATOM 722 O O . ARG A 1 98 ? 10.507 -12.062 -12.199 1.00 97.00 98 ARG A O 1
ATOM 729 N N . VAL A 1 99 ? 10.623 -11.333 -14.334 1.00 97.81 99 VAL A N 1
ATOM 730 C CA . VAL A 1 99 ? 9.200 -11.006 -14.456 1.00 97.81 99 VAL A CA 1
ATOM 731 C C . VAL A 1 99 ? 8.379 -12.293 -14.490 1.00 97.81 99 VAL A C 1
ATOM 733 O O . VAL A 1 99 ? 8.606 -13.177 -15.313 1.00 97.81 99 VAL A O 1
ATOM 736 N N . ARG A 1 100 ? 7.407 -12.381 -13.585 1.00 95.44 100 ARG A N 1
ATOM 737 C CA . ARG A 1 100 ? 6.493 -13.512 -13.417 1.00 95.44 100 ARG A CA 1
ATOM 738 C C . ARG A 1 100 ? 5.107 -13.140 -13.929 1.00 95.44 100 ARG A C 1
ATOM 740 O O . ARG A 1 100 ? 4.371 -12.429 -13.244 1.00 95.44 100 ARG A O 1
ATOM 747 N N . GLY A 1 101 ? 4.774 -13.582 -15.143 1.00 92.62 101 GLY A N 1
ATOM 748 C CA . GLY A 1 101 ? 3.535 -13.212 -15.843 1.00 92.62 101 GLY A CA 1
ATOM 749 C C . GLY A 1 101 ? 2.247 -13.634 -15.124 1.00 92.62 101 GLY A C 1
ATOM 750 O O . GLY A 1 101 ? 1.191 -13.052 -15.354 1.00 92.62 101 GLY A O 1
ATOM 751 N N . GLU A 1 102 ? 2.322 -14.602 -14.210 1.00 92.75 102 GLU A N 1
ATOM 752 C CA . GLU A 1 102 ? 1.198 -15.042 -13.383 1.00 92.75 102 GLU A CA 1
ATOM 753 C C . GLU A 1 102 ? 0.870 -14.092 -12.221 1.00 92.75 102 GLU A C 1
ATOM 755 O O . GLU A 1 102 ? -0.213 -14.181 -11.636 1.00 92.75 102 GLU A O 1
ATOM 760 N N . LEU A 1 103 ? 1.795 -13.202 -11.849 1.00 92.50 103 LEU A N 1
ATOM 761 C CA . LEU A 1 103 ? 1.580 -12.252 -10.766 1.00 92.50 103 LEU A CA 1
ATOM 762 C C . LEU A 1 103 ? 0.931 -10.969 -11.286 1.00 92.50 103 LEU A C 1
ATOM 764 O O . LEU A 1 103 ? 1.336 -10.406 -12.300 1.00 92.50 103 LEU A O 1
ATOM 768 N N . THR A 1 104 ? -0.042 -10.450 -10.535 1.00 93.50 104 THR A N 1
ATOM 769 C CA . THR A 1 104 ? -0.665 -9.160 -10.850 1.00 93.50 104 THR A CA 1
ATOM 770 C C . THR A 1 104 ? 0.394 -8.047 -10.853 1.00 93.50 104 THR A C 1
ATOM 772 O O . THR A 1 104 ? 1.079 -7.881 -9.836 1.00 93.50 104 THR A O 1
ATOM 775 N N . PRO A 1 105 ? 0.519 -7.265 -11.945 1.00 97.12 105 PRO A N 1
ATOM 776 C CA . PRO A 1 105 ? 1.442 -6.139 -11.998 1.00 97.12 105 PRO A CA 1
ATOM 777 C C . PRO A 1 105 ? 1.042 -5.044 -11.007 1.00 97.12 105 PRO A C 1
ATOM 779 O O . PRO A 1 105 ? -0.104 -4.977 -10.549 1.00 97.12 105 PRO A O 1
ATOM 782 N N . ARG A 1 106 ? 2.005 -4.182 -10.689 1.00 96.81 106 ARG A N 1
ATOM 783 C CA . ARG A 1 106 ? 1.874 -3.085 -9.734 1.00 96.81 106 ARG A CA 1
ATOM 784 C C . ARG A 1 106 ? 2.096 -1.748 -10.434 1.00 96.81 106 ARG A C 1
ATOM 786 O O . ARG A 1 106 ? 2.982 -1.630 -11.272 1.00 96.81 106 ARG A O 1
ATOM 793 N N . VAL A 1 107 ? 1.317 -0.742 -10.071 1.00 97.62 107 VAL A N 1
ATOM 794 C CA . VAL A 1 107 ? 1.488 0.648 -10.491 1.00 97.62 107 VAL A CA 1
ATOM 795 C C . VAL A 1 107 ? 1.725 1.497 -9.252 1.00 97.62 107 VAL A C 1
ATOM 797 O O . VAL A 1 107 ? 0.958 1.429 -8.294 1.00 97.62 107 VAL A O 1
ATOM 800 N N . LEU A 1 108 ? 2.796 2.279 -9.264 1.00 96.81 108 LEU A N 1
ATOM 801 C CA . LEU A 1 108 ? 3.162 3.201 -8.202 1.00 96.81 108 LEU A CA 1
ATOM 802 C C . LEU A 1 108 ? 2.924 4.619 -8.692 1.00 96.81 108 LEU A C 1
ATOM 804 O O . LEU A 1 108 ? 3.593 5.073 -9.613 1.00 96.81 108 LEU A O 1
ATOM 808 N N . LEU A 1 109 ? 1.979 5.311 -8.073 1.00 96.19 109 LEU A N 1
ATOM 809 C CA . LEU A 1 109 ? 1.823 6.746 -8.245 1.00 96.19 109 LEU A CA 1
ATOM 810 C C . LEU A 1 109 ? 2.751 7.450 -7.260 1.00 96.19 109 LEU A C 1
ATOM 812 O O . LEU A 1 109 ? 2.618 7.253 -6.049 1.00 96.19 109 LEU A O 1
ATOM 816 N N . VAL A 1 110 ? 3.668 8.267 -7.769 1.00 96.12 110 VAL A N 1
ATOM 817 C CA . VAL A 1 110 ? 4.632 9.019 -6.963 1.00 96.12 110 VAL A CA 1
ATOM 818 C C . VAL A 1 110 ? 4.367 10.511 -7.107 1.00 96.12 110 VAL A C 1
ATOM 820 O O . VAL A 1 110 ? 4.163 10.984 -8.212 1.00 96.12 110 VAL A O 1
ATOM 823 N N . ALA A 1 111 ? 4.347 11.248 -5.999 1.00 95.50 111 ALA A N 1
ATOM 824 C CA . ALA A 1 111 ? 4.222 12.709 -5.986 1.00 95.50 111 ALA A CA 1
ATOM 825 C C . ALA A 1 111 ? 4.954 13.279 -4.765 1.00 95.50 111 ALA A C 1
ATOM 827 O O . ALA A 1 111 ? 5.197 12.552 -3.811 1.00 95.50 111 ALA A O 1
ATOM 828 N N . GLU A 1 112 ? 5.251 14.577 -4.700 1.00 92.94 112 GLU A N 1
ATOM 829 C CA . GLU A 1 112 ? 5.779 15.187 -3.456 1.00 92.94 112 GLU A CA 1
ATOM 830 C C . GLU A 1 112 ? 4.743 15.205 -2.309 1.00 92.94 112 GLU A C 1
ATOM 832 O O . GLU A 1 112 ? 5.080 15.269 -1.121 1.00 92.94 112 GLU A O 1
ATOM 837 N N . GLY A 1 113 ? 3.461 15.127 -2.663 1.00 91.69 113 GLY A N 1
ATOM 838 C CA . GLY A 1 113 ? 2.338 15.018 -1.742 1.00 91.69 113 GLY A CA 1
ATOM 839 C C . GLY A 1 113 ? 1.037 14.817 -2.505 1.00 91.69 113 GLY A C 1
ATOM 840 O O . GLY A 1 113 ? 0.937 15.237 -3.654 1.00 91.69 113 GLY A O 1
ATOM 841 N N . PHE A 1 114 ? 0.036 14.202 -1.877 1.00 92.69 114 PHE A N 1
ATOM 842 C CA . PHE A 1 114 ? -1.276 14.003 -2.500 1.00 92.69 114 PHE A CA 1
ATOM 843 C C . PHE A 1 114 ? -2.383 14.789 -1.800 1.00 92.69 114 PHE A C 1
ATOM 845 O O . PHE A 1 114 ? -2.445 14.881 -0.572 1.00 92.69 114 PHE A O 1
ATOM 852 N N . SER A 1 115 ? -3.335 15.302 -2.579 1.00 90.94 115 SER A N 1
ATOM 853 C CA . SER A 1 115 ? -4.564 15.860 -2.025 1.00 90.94 115 SER A CA 1
ATOM 854 C C . SER A 1 115 ? -5.351 14.775 -1.287 1.00 90.94 115 SER A C 1
ATOM 856 O O . SER A 1 115 ? -5.486 13.642 -1.754 1.00 90.94 115 SER A O 1
ATOM 858 N N . ARG A 1 116 ? -5.962 15.137 -0.154 1.00 85.88 116 ARG A N 1
ATOM 859 C CA . ARG A 1 116 ? -6.793 14.216 0.636 1.00 85.88 116 ARG A CA 1
ATOM 860 C C . ARG A 1 116 ? -7.869 13.524 -0.208 1.00 85.88 116 ARG A C 1
ATOM 862 O O . ARG A 1 116 ? -8.078 12.326 -0.066 1.00 85.88 116 ARG A O 1
ATOM 869 N N . LYS A 1 117 ? -8.519 14.275 -1.104 1.00 88.19 117 LYS A N 1
ATOM 870 C CA . LYS A 1 117 ? -9.565 13.763 -1.999 1.00 88.19 117 LYS A CA 1
ATOM 871 C C . LYS A 1 117 ? -9.031 12.676 -2.936 1.00 88.19 117 LYS A C 1
ATOM 873 O O . LYS A 1 117 ? -9.729 11.698 -3.184 1.00 88.19 117 LYS A O 1
ATOM 878 N N . LEU A 1 118 ? -7.818 12.851 -3.466 1.00 92.25 118 LEU A N 1
ATOM 879 C CA . LEU A 1 118 ? -7.169 11.851 -4.309 1.00 92.25 118 LEU A CA 1
ATOM 880 C C . LEU A 1 118 ? -6.818 10.608 -3.490 1.00 92.25 118 LEU A C 1
ATOM 882 O O . LEU A 1 118 ? -7.191 9.512 -3.892 1.00 92.25 118 LEU A O 1
ATOM 886 N N . ILE A 1 119 ? -6.212 10.769 -2.309 1.00 90.31 119 ILE A N 1
ATOM 887 C CA . ILE A 1 119 ? -5.898 9.625 -1.444 1.00 90.31 119 ILE A CA 1
ATOM 888 C C . ILE A 1 119 ? -7.169 8.831 -1.108 1.00 90.31 119 ILE A C 1
ATOM 890 O O . ILE A 1 119 ? -7.197 7.624 -1.321 1.00 90.31 119 ILE A O 1
ATOM 894 N N . GLU A 1 120 ? -8.245 9.497 -0.670 1.00 84.06 120 GLU A N 1
ATOM 895 C CA . GLU A 1 120 ? -9.541 8.868 -0.357 1.00 84.06 120 GLU A CA 1
ATOM 896 C C . GLU A 1 120 ? -10.116 8.068 -1.540 1.00 84.06 120 GLU A C 1
ATOM 898 O O . GLU A 1 120 ? -10.692 7.000 -1.340 1.00 84.06 120 GLU A O 1
ATOM 903 N N . ARG A 1 121 ? -9.927 8.543 -2.777 1.00 87.44 121 ARG A N 1
ATOM 904 C CA . ARG A 1 121 ? -10.352 7.841 -4.002 1.00 87.44 121 ARG A CA 1
ATOM 905 C C . ARG A 1 121 ? -9.483 6.643 -4.352 1.00 87.44 121 ARG A C 1
ATOM 907 O O . ARG A 1 121 ? -9.972 5.716 -4.988 1.00 87.44 121 ARG A O 1
ATOM 914 N N . MET A 1 122 ? -8.219 6.670 -3.952 1.00 90.19 122 MET A N 1
ATOM 915 C CA . MET A 1 122 ? -7.260 5.601 -4.210 1.00 90.19 122 MET A CA 1
ATOM 916 C C . MET A 1 122 ? -7.290 4.509 -3.142 1.00 90.19 122 MET A C 1
ATOM 918 O O . MET A 1 122 ? -6.842 3.403 -3.423 1.00 90.19 122 MET A O 1
ATOM 922 N N . VAL A 1 123 ? -7.850 4.766 -1.950 1.00 83.94 123 VAL A N 1
ATOM 923 C CA . VAL A 1 123 ? -7.974 3.755 -0.878 1.00 83.94 123 VAL A CA 1
ATOM 924 C C . VAL A 1 123 ? -8.571 2.430 -1.374 1.00 83.94 123 VAL A C 1
ATOM 926 O O . VAL A 1 123 ? -7.980 1.395 -1.076 1.00 83.94 123 VAL A O 1
ATOM 929 N N . PRO A 1 124 ? -9.665 2.399 -2.163 1.00 82.44 124 PRO A N 1
ATOM 930 C CA . PRO A 1 124 ? -10.217 1.141 -2.672 1.00 82.44 124 PRO A CA 1
ATOM 931 C C . PRO A 1 124 ? -9.311 0.412 -3.676 1.00 82.44 124 PRO A C 1
ATOM 933 O O . PRO A 1 124 ? -9.551 -0.755 -3.968 1.00 82.44 124 PRO A O 1
ATOM 936 N N . LEU A 1 125 ? -8.310 1.095 -4.240 1.00 86.44 125 LEU A N 1
ATOM 937 C CA . LEU A 1 125 ? -7.351 0.537 -5.198 1.00 86.44 125 LEU A CA 1
ATOM 938 C C . LEU A 1 125 ? -6.044 0.088 -4.527 1.00 86.44 125 LEU A C 1
ATOM 940 O O . LEU A 1 125 ? -5.325 -0.733 -5.103 1.00 86.44 125 LEU A O 1
ATOM 944 N N . ALA A 1 126 ? -5.761 0.585 -3.319 1.00 80.19 126 ALA A N 1
ATOM 945 C CA . ALA A 1 126 ? -4.590 0.214 -2.533 1.00 80.19 126 ALA A CA 1
ATOM 946 C C . ALA A 1 126 ? -4.541 -1.307 -2.317 1.00 80.19 126 ALA A C 1
ATOM 948 O O . ALA A 1 126 ? -5.532 -1.927 -1.929 1.00 80.19 126 ALA A O 1
ATOM 949 N N . GLY A 1 127 ? -3.394 -1.929 -2.604 1.00 73.44 127 GLY A N 1
ATOM 950 C CA . GLY A 1 127 ? -3.236 -3.389 -2.539 1.00 73.44 127 GLY A CA 1
ATOM 951 C C . GLY A 1 127 ? -3.857 -4.178 -3.706 1.00 73.44 127 GLY A C 1
ATOM 952 O O . GLY A 1 127 ? -3.569 -5.365 -3.859 1.00 73.44 127 GLY A O 1
ATOM 953 N N . HIS A 1 128 ? -4.624 -3.541 -4.597 1.00 85.06 128 HIS A N 1
ATOM 954 C CA . HIS A 1 128 ? -5.182 -4.165 -5.809 1.00 85.06 128 HIS A CA 1
ATOM 955 C C . HIS A 1 128 ? -4.334 -3.920 -7.069 1.00 85.06 128 HIS A C 1
ATOM 957 O O . HIS A 1 128 ? -4.816 -4.032 -8.201 1.00 85.06 128 HIS A O 1
ATOM 963 N N . GLY A 1 129 ? -3.045 -3.646 -6.866 1.00 90.06 129 GLY A N 1
ATOM 964 C CA . GLY A 1 129 ? -2.076 -3.377 -7.924 1.00 90.06 129 GLY A CA 1
ATOM 965 C C . GLY A 1 129 ? -1.840 -1.893 -8.179 1.00 90.06 129 GLY A C 1
ATOM 966 O O . GLY A 1 129 ? -1.097 -1.586 -9.101 1.00 90.06 129 GLY A O 1
ATOM 967 N N . VAL A 1 130 ? -2.417 -0.984 -7.386 1.00 95.00 130 VAL A N 1
ATOM 968 C CA . VAL A 1 130 ? -2.075 0.443 -7.424 1.00 95.00 130 VAL A CA 1
ATOM 969 C C . VAL A 1 130 ? -1.737 0.924 -6.025 1.00 95.00 130 VAL A C 1
ATOM 971 O O . VAL A 1 130 ? -2.524 0.717 -5.109 1.00 95.00 130 VAL A O 1
ATOM 974 N N . ASP A 1 131 ? -0.596 1.584 -5.861 1.00 93.06 131 ASP A N 1
ATOM 975 C CA . ASP A 1 131 ? -0.180 2.160 -4.585 1.00 93.06 131 ASP A CA 1
ATOM 976 C C . ASP A 1 131 ? 0.308 3.596 -4.762 1.00 93.06 131 ASP A C 1
ATOM 978 O O . ASP A 1 131 ? 0.824 3.975 -5.812 1.00 93.06 131 ASP A O 1
ATOM 982 N N . LEU A 1 132 ? 0.138 4.396 -3.713 1.00 93.88 132 LEU A N 1
ATOM 983 C CA . LEU A 1 132 ? 0.568 5.788 -3.665 1.00 93.88 132 LEU A CA 1
ATOM 984 C C . LEU A 1 132 ? 1.830 5.914 -2.815 1.00 93.88 132 LEU A C 1
ATOM 986 O O . LEU A 1 132 ? 1.893 5.369 -1.710 1.00 93.88 132 LEU A O 1
ATOM 990 N N . PHE A 1 133 ? 2.796 6.694 -3.283 1.00 94.38 133 PHE A N 1
ATOM 991 C CA . PHE A 1 133 ? 4.003 7.029 -2.541 1.00 94.38 133 PHE A CA 1
ATOM 992 C C . PHE A 1 133 ? 4.303 8.521 -2.627 1.00 94.38 133 PHE A C 1
ATOM 994 O O . PHE A 1 133 ? 4.334 9.112 -3.700 1.00 94.38 133 PHE A O 1
ATOM 1001 N N . GLU A 1 134 ? 4.542 9.135 -1.480 1.00 94.06 134 GLU A N 1
ATOM 1002 C CA . GLU A 1 134 ? 5.041 10.495 -1.402 1.00 94.06 134 GLU A CA 1
ATOM 1003 C C . GLU A 1 134 ? 6.569 10.484 -1.423 1.00 94.06 134 GLU A C 1
ATOM 1005 O O . GLU A 1 134 ? 7.209 9.833 -0.590 1.00 94.06 134 GLU A O 1
ATOM 1010 N N . LEU A 1 135 ? 7.153 11.222 -2.361 1.00 94.12 135 LEU A N 1
ATOM 1011 C CA . LEU A 1 135 ? 8.579 11.485 -2.420 1.00 94.12 135 LEU A CA 1
ATOM 1012 C C . LEU A 1 135 ? 8.925 12.513 -1.343 1.00 94.12 135 LEU A C 1
ATOM 1014 O O . LEU A 1 135 ? 8.462 13.653 -1.368 1.00 94.12 135 LEU A O 1
ATOM 1018 N N . ARG A 1 136 ? 9.717 12.096 -0.358 1.00 92.38 136 ARG A N 1
ATOM 1019 C CA . ARG A 1 136 ? 10.125 12.937 0.767 1.00 92.38 136 ARG A CA 1
ATOM 1020 C C . ARG A 1 136 ? 11.624 13.172 0.712 1.00 92.38 136 ARG A C 1
ATOM 1022 O O . ARG A 1 136 ? 12.389 12.261 0.412 1.00 92.38 136 ARG A O 1
ATOM 1029 N N . GLU A 1 137 ? 12.034 14.392 1.042 1.00 92.56 137 GLU A N 1
ATOM 1030 C CA . GLU A 1 137 ? 13.439 14.781 1.116 1.00 92.56 137 GLU A CA 1
ATOM 1031 C C . GLU A 1 137 ? 13.796 15.233 2.539 1.00 92.56 137 GLU A C 1
ATOM 1033 O O . GLU A 1 137 ? 13.098 16.038 3.157 1.00 92.56 137 GLU A O 1
ATOM 1038 N N . LEU A 1 138 ? 14.915 14.728 3.055 1.00 90.50 138 LEU A N 1
ATOM 1039 C CA . LEU A 1 138 ? 15.496 15.081 4.346 1.00 90.50 138 LEU A CA 1
ATOM 1040 C C . LEU A 1 138 ? 16.839 15.714 4.055 1.00 90.50 138 LEU A C 1
ATOM 1042 O O . LEU A 1 138 ? 17.772 15.051 3.596 1.00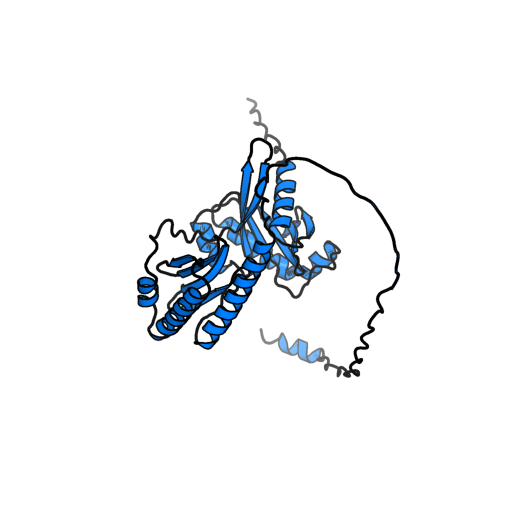 90.50 138 LEU A O 1
ATOM 1046 N N . ARG A 1 139 ? 16.928 17.006 4.352 1.00 93.25 139 ARG A N 1
ATOM 1047 C CA . ARG A 1 139 ? 18.156 17.779 4.225 1.00 93.25 139 ARG A CA 1
ATOM 1048 C C . ARG A 1 139 ? 18.784 17.967 5.596 1.00 93.25 139 ARG A C 1
ATOM 1050 O O . ARG A 1 139 ? 18.188 18.566 6.488 1.00 93.25 139 ARG A O 1
ATOM 1057 N N . THR A 1 140 ? 20.006 17.483 5.747 1.00 92.75 140 THR A N 1
ATOM 1058 C CA . THR A 1 140 ? 20.919 17.866 6.824 1.00 92.75 140 THR A CA 1
ATOM 1059 C C . THR A 1 140 ? 21.943 18.864 6.276 1.00 92.75 140 THR A C 1
ATOM 1061 O O . THR A 1 140 ? 21.952 19.170 5.083 1.00 92.75 140 THR A O 1
ATOM 1064 N N . ARG A 1 141 ? 22.828 19.392 7.131 1.00 94.50 141 ARG A N 1
ATOM 1065 C CA . ARG A 1 141 ? 23.916 20.278 6.674 1.00 94.50 141 ARG A CA 1
ATOM 1066 C C . ARG A 1 141 ? 24.882 19.596 5.701 1.00 94.50 141 ARG A C 1
ATOM 1068 O O . ARG A 1 141 ? 25.517 20.285 4.915 1.00 94.50 141 ARG A O 1
ATOM 1075 N N . GLU A 1 142 ? 25.002 18.274 5.778 1.00 93.88 142 GLU A N 1
ATOM 1076 C CA . GLU A 1 142 ? 26.014 17.500 5.052 1.00 93.88 142 GLU A CA 1
ATOM 1077 C C . GLU A 1 142 ? 25.420 16.684 3.902 1.00 93.88 142 GLU A C 1
ATOM 1079 O O . GLU A 1 142 ? 26.136 16.330 2.967 1.00 93.88 142 GLU A O 1
ATOM 1084 N N . ARG A 1 143 ? 24.120 16.365 3.958 1.00 92.12 143 ARG A N 1
ATOM 1085 C CA . ARG A 1 143 ? 23.500 15.426 3.024 1.00 92.12 143 ARG A CA 1
ATOM 1086 C C . ARG A 1 143 ? 22.022 15.723 2.796 1.00 92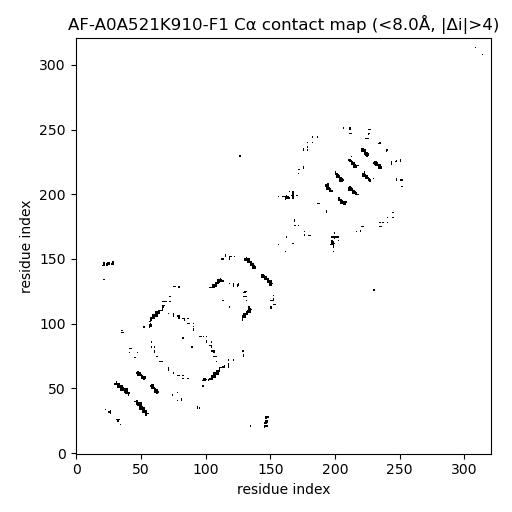.12 143 ARG A C 1
ATOM 1088 O O . ARG A 1 143 ? 21.284 16.002 3.736 1.00 92.12 143 ARG A O 1
ATOM 1095 N N . ALA A 1 144 ? 21.584 15.562 1.553 1.00 90.69 144 ALA A N 1
ATOM 1096 C CA . ALA A 1 144 ? 20.181 15.383 1.202 1.00 90.69 144 ALA A CA 1
ATOM 1097 C C . ALA A 1 144 ? 19.924 13.894 0.931 1.00 90.69 144 ALA A C 1
ATOM 1099 O O . ALA A 1 144 ? 20.708 13.248 0.234 1.00 90.69 144 ALA A O 1
ATOM 1100 N N . THR A 1 145 ? 18.869 13.336 1.519 1.00 91.75 145 THR A N 1
ATOM 1101 C CA . THR A 1 145 ? 18.424 11.961 1.251 1.00 91.75 145 THR A CA 1
ATOM 1102 C C . THR A 1 145 ? 16.957 11.987 0.867 1.00 91.75 145 THR A C 1
ATOM 1104 O O . THR A 1 145 ? 16.167 12.672 1.514 1.00 91.75 145 THR A O 1
ATOM 1107 N N . THR A 1 146 ? 16.615 11.240 -0.177 1.00 92.69 146 THR A N 1
ATOM 1108 C CA . THR A 1 146 ? 15.248 11.104 -0.677 1.00 92.69 146 THR A CA 1
ATOM 1109 C C . THR A 1 146 ? 14.750 9.697 -0.372 1.00 92.69 146 THR A C 1
ATOM 1111 O O . THR A 1 146 ? 15.513 8.748 -0.524 1.00 92.69 146 THR A O 1
ATOM 1114 N N . TRP A 1 147 ? 13.500 9.553 0.062 1.00 93.00 147 TRP A N 1
ATOM 1115 C CA . TRP A 1 147 ? 12.848 8.254 0.248 1.00 93.00 147 TRP A CA 1
ATOM 1116 C C . TRP A 1 147 ? 11.383 8.325 -0.174 1.00 93.00 147 TRP A C 1
ATOM 1118 O O . TRP A 1 147 ? 10.788 9.403 -0.244 1.00 93.00 147 TRP A O 1
ATOM 1128 N N . LEU A 1 148 ? 10.794 7.160 -0.429 1.00 93.50 148 LEU A N 1
ATOM 1129 C CA . LEU A 1 148 ? 9.366 7.030 -0.681 1.00 93.50 148 LEU A CA 1
ATOM 1130 C C . LEU A 1 148 ? 8.653 6.671 0.621 1.00 93.50 148 LEU A C 1
ATOM 1132 O O . LEU A 1 148 ? 8.922 5.639 1.237 1.00 93.50 148 LEU A O 1
ATOM 1136 N N . ALA A 1 149 ? 7.723 7.519 1.040 1.00 88.94 149 ALA A N 1
ATOM 1137 C CA . ALA A 1 149 ? 6.789 7.213 2.112 1.00 88.94 149 ALA A CA 1
ATOM 1138 C C . ALA A 1 149 ? 5.475 6.754 1.482 1.00 88.94 149 ALA A C 1
ATOM 1140 O O . ALA A 1 149 ? 4.934 7.462 0.643 1.00 88.94 149 ALA A O 1
ATOM 1141 N N . ALA A 1 150 ? 4.939 5.592 1.861 1.00 88.25 150 ALA A N 1
ATOM 1142 C CA . ALA A 1 150 ? 3.617 5.194 1.379 1.00 88.25 150 ALA A CA 1
ATOM 1143 C C . ALA A 1 150 ? 2.611 6.304 1.717 1.00 88.25 150 ALA A C 1
ATOM 1145 O O . ALA A 1 150 ? 2.487 6.678 2.889 1.00 88.25 150 ALA A O 1
ATOM 1146 N N . ALA A 1 151 ? 1.903 6.818 0.708 1.00 84.81 151 ALA A N 1
ATOM 1147 C CA . ALA A 1 151 ? 0.804 7.742 0.924 1.00 84.81 151 ALA A CA 1
ATOM 1148 C C . ALA A 1 151 ? -0.355 6.910 1.455 1.00 84.81 151 ALA A C 1
ATOM 1150 O O . ALA A 1 151 ? -1.257 6.467 0.742 1.00 84.81 151 ALA A O 1
ATOM 1151 N N . GLN A 1 152 ? -0.284 6.616 2.744 1.00 70.50 152 GLN A N 1
ATOM 1152 C CA . GLN A 1 152 ? -1.449 6.113 3.422 1.00 70.50 152 GLN A CA 1
ATOM 1153 C C . GLN A 1 152 ? -2.489 7.230 3.338 1.00 70.50 152 GLN A C 1
ATOM 1155 O O . GLN A 1 152 ? -2.112 8.410 3.409 1.00 70.50 152 GLN A O 1
ATOM 1160 N N . PRO A 1 153 ? -3.796 6.913 3.233 1.00 62.22 153 PRO A N 1
ATOM 1161 C CA . PRO A 1 153 ? -4.765 7.819 3.819 1.00 62.22 153 PRO A CA 1
ATOM 1162 C C . PRO A 1 153 ? -4.153 8.190 5.149 1.00 62.22 153 PRO A C 1
ATOM 1164 O O . PRO A 1 153 ? -3.811 7.310 5.945 1.00 62.22 153 PRO A O 1
ATOM 1167 N N . ILE A 1 154 ? -3.885 9.482 5.330 1.00 49.59 154 ILE A N 1
ATOM 1168 C CA . ILE A 1 154 ? -3.671 9.982 6.661 1.00 49.59 154 ILE A CA 1
ATOM 1169 C C . ILE A 1 154 ? -5.017 9.647 7.305 1.00 49.59 154 ILE A C 1
ATOM 1171 O O . ILE A 1 154 ? -5.958 10.440 7.263 1.00 49.59 154 ILE A O 1
ATOM 1175 N N . GLU A 1 155 ? -5.139 8.438 7.863 1.00 45.66 155 GLU A N 1
ATOM 1176 C CA . GLU A 1 155 ? -5.978 8.125 8.999 1.00 45.66 155 GLU A CA 1
ATOM 1177 C C . GLU A 1 155 ? -5.381 8.978 10.099 1.00 45.66 155 GLU A C 1
ATOM 1179 O O . GLU A 1 155 ? -4.693 8.551 11.021 1.00 45.66 155 GLU A O 1
ATOM 1184 N N . SER A 1 156 ? -5.574 10.272 9.907 1.00 40.56 156 SER A N 1
ATOM 1185 C CA . SER A 1 156 ? -5.285 11.286 10.845 1.00 40.56 156 SER A CA 1
ATOM 1186 C C . SER A 1 156 ? -6.388 11.097 11.853 1.00 40.56 156 SER A C 1
ATOM 1188 O O . SER A 1 156 ? -7.429 11.751 11.841 1.00 40.56 156 SER A O 1
ATOM 1190 N N . ALA A 1 157 ? -6.044 10.248 12.805 1.00 42.81 157 ALA A N 1
ATOM 1191 C CA . ALA A 1 157 ? -6.044 10.651 14.191 1.00 42.81 157 ALA A CA 1
ATOM 1192 C C . ALA A 1 157 ? -5.669 12.145 14.423 1.00 42.81 157 ALA A C 1
ATOM 1194 O O . ALA A 1 157 ? -5.986 12.660 15.484 1.00 42.81 157 ALA A O 1
ATOM 1195 N N . ALA A 1 158 ? -5.073 12.897 13.473 1.00 40.91 158 ALA A N 1
ATOM 1196 C CA . ALA A 1 158 ? -4.936 14.357 13.556 1.00 40.91 158 ALA A CA 1
ATOM 1197 C C . ALA A 1 158 ? -6.167 15.174 13.101 1.00 40.91 158 ALA A C 1
ATOM 1199 O O . ALA A 1 158 ? -6.075 16.393 13.002 1.00 40.91 158 ALA A O 1
ATOM 1200 N N . GLY A 1 159 ? -7.326 14.554 12.853 1.00 46.19 159 GLY A N 1
ATOM 1201 C CA . GLY A 1 159 ? -8.589 15.289 12.692 1.00 46.19 159 GLY A CA 1
ATOM 1202 C C . GLY A 1 159 ? -9.690 14.793 13.620 1.00 46.19 159 GLY A C 1
ATOM 1203 O O . GLY A 1 159 ? -10.359 15.584 14.285 1.00 46.19 159 GLY A O 1
ATOM 1204 N N . ALA A 1 160 ? -9.871 13.474 13.686 1.00 57.66 160 ALA A N 1
ATOM 1205 C CA . ALA A 1 160 ? -10.755 12.877 14.671 1.00 57.66 160 ALA A CA 1
ATOM 1206 C C . ALA A 1 160 ? -9.941 12.607 15.942 1.00 57.66 160 ALA A C 1
ATOM 1208 O O . ALA A 1 160 ? -8.970 11.853 15.861 1.00 57.66 160 ALA A O 1
ATOM 1209 N N . PRO A 1 161 ? -10.307 13.198 17.093 1.00 73.38 161 PRO A N 1
ATOM 1210 C CA . PRO A 1 161 ? -9.628 12.892 18.339 1.00 73.38 161 PRO A CA 1
ATOM 1211 C C . PRO A 1 161 ? -9.673 11.375 18.570 1.00 73.38 161 PRO A C 1
ATOM 1213 O O . PRO A 1 161 ? -10.714 10.761 18.287 1.00 73.38 161 PRO A O 1
ATOM 1216 N N . PRO A 1 162 ? -8.571 10.767 19.048 1.00 85.00 162 PRO A N 1
ATOM 1217 C CA . PRO A 1 162 ? -8.575 9.359 19.408 1.00 85.00 162 PRO A CA 1
ATOM 1218 C C . PRO A 1 162 ? -9.742 9.105 20.361 1.00 85.00 162 PRO A C 1
ATOM 1220 O O . PRO A 1 162 ? -9.993 9.883 21.285 1.00 85.00 162 PRO A O 1
ATOM 1223 N N . ILE A 1 163 ? -10.494 8.045 20.089 1.00 93.00 163 ILE A N 1
ATOM 1224 C CA . ILE A 1 163 ? -11.596 7.625 20.954 1.00 93.00 163 ILE A CA 1
ATOM 1225 C C . ILE A 1 163 ? -11.123 6.484 21.848 1.00 93.00 163 ILE A C 1
ATOM 1227 O O . ILE A 1 163 ? -10.083 5.877 21.602 1.00 93.00 163 ILE A O 1
ATOM 1231 N N . SER A 1 164 ? -11.889 6.163 22.888 1.00 96.06 164 SER A N 1
ATOM 1232 C CA . SER A 1 164 ? -11.625 4.940 23.642 1.00 96.06 164 SER A CA 1
ATOM 1233 C C . SER A 1 164 ? -11.925 3.707 22.784 1.00 96.06 164 SER A C 1
ATOM 1235 O O . SER A 1 164 ? -12.860 3.707 21.979 1.00 96.06 164 SER A O 1
ATOM 1237 N N . GLU A 1 165 ? -11.179 2.623 23.003 1.00 96.44 165 GLU A N 1
ATOM 1238 C CA . GLU A 1 165 ? -11.473 1.313 22.401 1.00 96.44 165 GLU A CA 1
ATOM 1239 C C . GLU A 1 165 ? -12.920 0.875 22.677 1.00 96.44 165 GLU A C 1
ATOM 1241 O O . GLU A 1 165 ? -13.589 0.340 21.799 1.00 96.44 165 GLU A O 1
ATOM 1246 N N . GLU A 1 166 ? -13.439 1.173 23.871 1.00 97.25 166 GLU A N 1
ATOM 1247 C CA . GLU A 1 166 ? -14.827 0.902 24.253 1.00 97.25 166 GLU A CA 1
ATOM 1248 C C . GLU A 1 166 ? -15.833 1.618 23.342 1.00 97.25 166 GLU A C 1
ATOM 1250 O O . GLU A 1 166 ? -16.855 1.038 22.972 1.00 97.25 166 GLU A O 1
ATOM 1255 N N . THR A 1 167 ? -15.530 2.850 22.921 1.00 96.50 167 THR A N 1
ATOM 1256 C CA . THR A 1 167 ? -16.379 3.603 21.988 1.00 96.50 167 THR A CA 1
ATOM 1257 C C . THR A 1 167 ? -16.375 2.954 20.601 1.00 96.50 167 THR A C 1
ATOM 1259 O O . THR A 1 167 ? -17.437 2.818 19.997 1.00 96.50 167 THR A O 1
ATOM 1262 N N . PHE A 1 168 ? -15.211 2.508 20.109 1.00 96.31 168 PHE A N 1
ATOM 1263 C CA . PHE A 1 168 ? -15.111 1.758 18.848 1.00 96.31 168 PHE A CA 1
ATOM 1264 C C . PHE A 1 168 ? -15.922 0.455 18.908 1.00 96.31 168 PHE A C 1
ATOM 1266 O O . PHE A 1 168 ? -16.785 0.215 18.068 1.00 96.31 168 PHE A O 1
ATOM 1273 N N . VAL A 1 169 ? -15.703 -0.352 19.948 1.00 97.75 169 VAL A N 1
ATOM 1274 C CA . VAL A 1 169 ? -16.372 -1.642 20.180 1.00 97.75 169 VAL A CA 1
ATOM 1275 C C . VAL A 1 169 ? -17.893 -1.483 20.308 1.00 97.75 169 VAL A C 1
ATOM 1277 O O . VAL A 1 169 ? -18.659 -2.301 19.793 1.00 97.75 169 VAL A O 1
ATOM 1280 N N . SER A 1 170 ? -18.352 -0.416 20.962 1.00 97.12 170 SER A N 1
ATOM 1281 C CA . SER A 1 170 ? -19.782 -0.131 21.140 1.00 97.12 170 SER A CA 1
ATOM 1282 C C . SER A 1 170 ? -20.488 0.233 19.833 1.00 97.12 170 SER A C 1
ATOM 1284 O O . SER A 1 170 ? -21.688 -0.010 19.712 1.00 97.12 170 SER A O 1
ATOM 1286 N N . ALA A 1 171 ? -19.758 0.766 18.848 1.00 95.94 171 ALA A N 1
ATOM 1287 C CA . ALA A 1 171 ? -20.286 1.083 17.522 1.00 95.94 171 ALA A CA 1
ATOM 1288 C C . ALA A 1 171 ? -20.417 -0.146 16.601 1.00 95.94 171 ALA A C 1
ATOM 1290 O O . ALA A 1 171 ? -21.017 -0.038 15.533 1.00 95.94 171 ALA A O 1
ATOM 1291 N N . LEU A 1 172 ? -19.864 -1.300 16.992 1.00 96.56 172 LEU A N 1
ATOM 1292 C CA . LEU A 1 172 ? -19.965 -2.547 16.233 1.00 96.56 172 LEU A CA 1
ATOM 1293 C C . LEU A 1 172 ? -21.282 -3.281 16.513 1.00 96.56 172 LEU A C 1
ATOM 1295 O O . LEU A 1 172 ? -21.811 -3.241 17.634 1.00 96.56 172 LEU A O 1
ATOM 1299 N N . ASP A 1 173 ? -21.739 -4.039 15.514 1.00 96.00 173 ASP A N 1
ATOM 1300 C CA . ASP A 1 173 ? -22.798 -5.036 15.671 1.00 96.00 173 ASP A CA 1
ATOM 1301 C C . ASP A 1 173 ? -22.461 -6.048 16.783 1.00 96.00 173 ASP A C 1
ATOM 1303 O O . ASP A 1 173 ? -21.291 -6.418 16.934 1.00 96.00 173 ASP A O 1
ATOM 1307 N N . PRO A 1 174 ? -23.458 -6.566 17.535 1.00 96.50 174 PRO A N 1
ATOM 1308 C CA . PRO A 1 174 ? -23.219 -7.433 18.694 1.00 96.50 174 PRO A CA 1
ATOM 1309 C C . PRO A 1 174 ? -22.310 -8.633 18.405 1.00 96.50 174 PRO A C 1
ATOM 1311 O O . PRO A 1 174 ? -21.432 -8.946 19.201 1.00 96.50 174 PRO A O 1
ATOM 1314 N N . ARG A 1 175 ? -22.465 -9.259 17.232 1.00 94.38 175 ARG A N 1
ATOM 1315 C CA . ARG A 1 175 ? -21.636 -10.396 16.810 1.00 94.38 175 ARG A CA 1
ATOM 1316 C C . ARG A 1 175 ? -20.172 -10.005 16.577 1.00 94.38 175 ARG A C 1
ATOM 1318 O O . ARG A 1 175 ? -19.270 -10.745 16.952 1.00 94.38 175 ARG A O 1
ATOM 1325 N N . LEU A 1 176 ? -19.923 -8.852 15.955 1.00 96.31 176 LEU A N 1
ATOM 1326 C CA . LEU A 1 176 ? -18.566 -8.366 15.676 1.00 96.31 176 LEU A CA 1
ATOM 1327 C C . LEU A 1 176 ? -17.892 -7.816 16.935 1.00 96.31 176 LEU A C 1
ATOM 1329 O O . LEU A 1 176 ? -16.670 -7.890 17.069 1.00 96.31 176 LEU A O 1
ATOM 1333 N N . ARG A 1 177 ? -18.693 -7.316 17.881 1.00 97.62 177 ARG A N 1
ATOM 1334 C CA . ARG A 1 177 ? -18.238 -6.837 19.185 1.00 97.62 177 ARG A CA 1
ATOM 1335 C C . ARG A 1 177 ? -17.467 -7.906 19.951 1.00 97.62 177 ARG A C 1
ATOM 1337 O O . ARG A 1 177 ? -16.408 -7.610 20.494 1.00 97.62 177 ARG A O 1
ATOM 1344 N N . GLU A 1 178 ? -17.964 -9.141 19.961 1.00 97.44 178 GLU A N 1
ATOM 1345 C CA . GLU A 1 178 ? -17.301 -10.264 20.634 1.00 97.44 178 GLU A CA 1
ATOM 1346 C C . GLU A 1 178 ? -15.912 -10.543 20.042 1.00 97.44 178 GLU A C 1
ATOM 1348 O O . GLU A 1 178 ? -14.939 -10.679 20.787 1.00 97.44 178 GLU A O 1
ATOM 13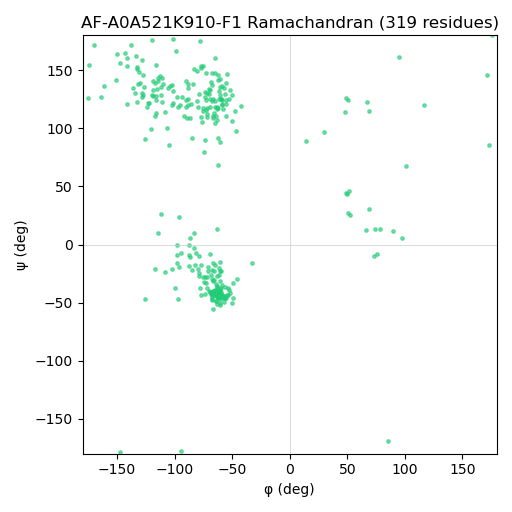53 N N . ILE A 1 179 ? -15.800 -10.545 18.708 1.00 97.69 179 ILE A N 1
ATOM 1354 C CA . ILE A 1 179 ? -14.532 -10.760 17.995 1.00 97.69 179 ILE A CA 1
ATOM 1355 C C . ILE A 1 179 ? -13.546 -9.625 18.304 1.00 97.69 179 ILE A C 1
ATOM 1357 O O . ILE A 1 179 ? -12.401 -9.886 18.678 1.00 97.69 179 ILE A O 1
ATOM 1361 N N . ALA A 1 180 ? -13.988 -8.368 18.199 1.00 97.81 180 ALA A N 1
ATOM 1362 C CA . ALA A 1 180 ? -13.149 -7.203 18.471 1.00 97.81 180 ALA A CA 1
ATOM 1363 C C . ALA A 1 180 ? -12.674 -7.161 19.934 1.00 97.81 180 ALA A C 1
ATOM 1365 O O . ALA A 1 180 ? -11.485 -6.973 20.182 1.00 97.81 180 ALA A O 1
ATOM 1366 N N . CYS A 1 181 ? -13.564 -7.408 20.903 1.00 98.00 181 CYS A N 1
ATOM 1367 C CA . CYS A 1 181 ? -13.211 -7.502 22.323 1.00 98.00 181 CYS A CA 1
ATOM 1368 C C . CYS A 1 181 ? -12.160 -8.584 22.583 1.00 98.00 181 CYS A C 1
ATOM 1370 O O . CYS A 1 181 ? -11.186 -8.339 23.297 1.00 98.00 181 CYS A O 1
ATOM 1372 N N . ALA A 1 182 ? -12.342 -9.775 22.003 1.00 97.31 182 ALA A N 1
ATOM 1373 C CA . ALA A 1 182 ? -11.402 -10.878 22.164 1.00 97.31 182 ALA A CA 1
ATOM 1374 C C . ALA A 1 182 ? -10.020 -10.535 21.584 1.00 97.31 182 ALA A C 1
ATOM 1376 O O . ALA A 1 182 ? -9.006 -10.805 22.228 1.00 97.31 182 ALA A O 1
ATOM 1377 N N . LEU A 1 183 ? -9.972 -9.902 20.407 1.00 97.69 183 LEU A N 1
ATOM 1378 C CA . LEU A 1 183 ? -8.727 -9.442 19.790 1.00 97.69 183 LEU A CA 1
ATOM 1379 C C . LEU A 1 183 ? -8.025 -8.382 20.640 1.00 97.69 183 LEU A C 1
ATOM 1381 O O . LEU A 1 183 ? -6.855 -8.556 20.971 1.00 97.69 183 LEU A O 1
ATOM 1385 N N . LEU A 1 184 ? -8.732 -7.328 21.055 1.00 97.31 184 LEU A N 1
ATOM 1386 C CA . LEU A 1 184 ? -8.162 -6.252 21.875 1.00 97.31 184 LEU A CA 1
ATOM 1387 C C . LEU A 1 184 ? -7.603 -6.785 23.198 1.00 97.31 184 LEU A C 1
ATOM 1389 O O . LEU A 1 184 ? -6.485 -6.447 23.585 1.00 97.31 184 LEU A O 1
ATOM 1393 N N . ALA A 1 185 ? -8.342 -7.679 23.862 1.00 97.31 185 ALA A N 1
ATOM 1394 C CA . ALA A 1 185 ? -7.900 -8.305 25.102 1.00 97.31 185 ALA A CA 1
ATOM 1395 C C . ALA A 1 185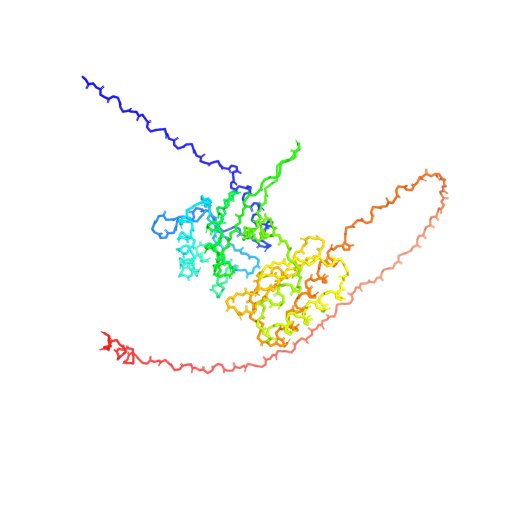 ? -6.637 -9.159 24.918 1.00 97.31 185 ALA A C 1
ATOM 1397 O O . ALA A 1 185 ? -5.792 -9.195 25.812 1.00 97.31 185 ALA A O 1
ATOM 1398 N N . LYS A 1 186 ? -6.495 -9.849 23.780 1.00 97.50 186 LYS A N 1
ATOM 1399 C CA . LYS A 1 186 ? -5.314 -10.667 23.484 1.00 97.50 186 LYS A CA 1
ATOM 1400 C C . LYS A 1 186 ? -4.113 -9.828 23.069 1.00 97.50 186 LYS A C 1
ATOM 1402 O O . LYS A 1 186 ? -3.031 -10.073 23.588 1.00 97.50 186 LYS A O 1
ATOM 1407 N N . VAL A 1 187 ? -4.294 -8.824 22.210 1.00 96.25 187 VAL A N 1
ATOM 1408 C CA . VAL A 1 187 ? -3.189 -7.959 21.765 1.00 96.25 187 VAL A CA 1
ATOM 1409 C C . VAL A 1 187 ? -2.601 -7.171 22.939 1.00 96.25 187 VAL A C 1
ATOM 1411 O O . VAL A 1 187 ? -1.386 -7.128 23.085 1.00 96.25 187 VAL A O 1
ATOM 1414 N N . ARG A 1 188 ? -3.436 -6.664 23.858 1.00 94.75 188 ARG A N 1
ATOM 1415 C CA . ARG A 1 188 ? -2.973 -6.009 25.100 1.00 94.75 188 ARG A CA 1
ATOM 1416 C C . ARG A 1 188 ? -2.137 -6.911 26.016 1.00 94.75 188 ARG A C 1
ATOM 1418 O O . ARG A 1 188 ? -1.412 -6.405 26.862 1.00 94.75 188 ARG A O 1
ATOM 1425 N N . ARG A 1 189 ? -2.275 -8.237 25.904 1.00 96.69 189 ARG A N 1
ATOM 1426 C CA . ARG A 1 189 ? -1.485 -9.205 26.683 1.00 96.69 189 ARG A CA 1
ATOM 1427 C C . ARG A 1 189 ? -0.153 -9.553 26.028 1.00 96.69 189 ARG A C 1
ATOM 1429 O O . ARG A 1 189 ? 0.632 -10.237 26.674 1.00 96.69 189 ARG A O 1
ATOM 1436 N N . LEU A 1 190 ? 0.071 -9.150 24.774 1.00 94.88 190 LEU A N 1
ATOM 1437 C CA . LEU A 1 190 ? 1.313 -9.454 24.070 1.00 94.88 190 LEU A CA 1
ATOM 1438 C C . LEU A 1 190 ? 2.484 -8.733 24.720 1.00 94.88 190 LEU A C 1
ATOM 1440 O O . LEU A 1 190 ? 3.442 -9.382 25.122 1.00 94.88 190 LEU A O 1
ATOM 1444 N N . ASP A 1 191 ? 2.372 -7.413 24.845 1.00 95.94 191 ASP A N 1
ATOM 1445 C CA . ASP A 1 191 ? 3.414 -6.570 25.410 1.00 95.94 191 ASP A CA 1
ATOM 1446 C C . ASP A 1 191 ? 2.815 -5.214 25.842 1.00 95.94 191 ASP A C 1
ATOM 1448 O O . ASP A 1 191 ? 1.982 -4.664 25.109 1.00 95.94 191 ASP A O 1
ATOM 1452 N N . PRO A 1 192 ? 3.176 -4.675 27.024 1.00 94.38 192 PRO A N 1
ATOM 1453 C CA . PRO A 1 192 ? 2.692 -3.374 27.489 1.00 94.38 192 PRO A CA 1
ATOM 1454 C C . PRO A 1 192 ? 3.154 -2.180 26.635 1.00 94.38 192 PRO A C 1
ATOM 1456 O O . PRO A 1 192 ? 2.542 -1.118 26.730 1.00 94.38 192 PRO A O 1
ATOM 1459 N N . GLU A 1 193 ? 4.196 -2.327 25.813 1.00 94.94 193 GLU A N 1
ATOM 1460 C CA . GLU A 1 193 ? 4.700 -1.295 24.896 1.00 94.94 193 GLU A CA 1
ATOM 1461 C C . GLU A 1 193 ? 3.934 -1.246 23.564 1.00 94.94 193 GLU A C 1
ATOM 1463 O O . GLU A 1 193 ? 4.198 -0.386 22.718 1.00 94.94 193 GLU A O 1
ATOM 1468 N N . VAL A 1 194 ? 2.963 -2.143 23.351 1.00 96.06 194 VAL A N 1
ATOM 1469 C CA . VAL A 1 194 ? 2.083 -2.068 22.181 1.00 96.06 194 VAL A CA 1
ATOM 1470 C C . VAL A 1 194 ? 1.115 -0.899 22.339 1.00 96.06 194 VAL A C 1
ATOM 1472 O O . VAL A 1 194 ? 0.165 -0.929 23.123 1.00 96.06 194 VAL A O 1
ATOM 1475 N N . GLU A 1 195 ? 1.328 0.127 21.526 1.00 94.88 195 GLU A N 1
ATOM 1476 C CA . GLU A 1 195 ? 0.456 1.286 21.417 1.00 94.88 195 GLU A CA 1
ATOM 1477 C C . GLU A 1 195 ? -0.830 0.911 20.675 1.00 94.88 195 GLU A C 1
ATOM 1479 O O . GLU A 1 195 ? -0.801 0.334 19.581 1.00 94.88 195 GLU A O 1
ATOM 1484 N N . VAL A 1 196 ? -1.972 1.290 21.249 1.00 95.62 196 VAL A N 1
ATOM 1485 C CA . VAL A 1 196 ? -3.291 1.117 20.636 1.00 95.62 196 VAL A CA 1
ATOM 1486 C C . VAL A 1 196 ? -3.849 2.483 20.262 1.00 95.62 196 VAL A C 1
ATOM 1488 O O . VAL A 1 196 ? -4.013 3.352 21.117 1.00 95.62 196 VAL A O 1
ATOM 1491 N N . VAL A 1 197 ? -4.178 2.669 18.986 1.00 94.19 197 VAL A N 1
ATOM 1492 C CA . VAL A 1 197 ? -4.798 3.898 18.480 1.00 94.19 197 VAL A CA 1
ATOM 1493 C C . VAL A 1 197 ? -6.174 3.556 17.932 1.00 94.19 197 VAL A C 1
ATOM 1495 O O . VAL A 1 197 ? -6.289 2.877 16.912 1.00 94.19 197 VAL A O 1
ATOM 1498 N N . ALA A 1 198 ? -7.220 4.020 18.616 1.00 94.31 198 ALA A N 1
ATOM 1499 C CA . ALA A 1 198 ? -8.605 3.795 18.224 1.00 94.31 198 ALA A CA 1
ATOM 1500 C C . ALA A 1 198 ? -9.238 5.060 17.624 1.00 94.31 198 ALA A C 1
ATOM 1502 O O . ALA A 1 198 ? -9.148 6.165 18.166 1.00 94.31 198 ALA A O 1
ATOM 1503 N N . THR A 1 199 ? -9.931 4.875 16.508 1.00 91.31 199 THR A N 1
ATOM 1504 C CA . THR A 1 199 ? -10.777 5.864 15.839 1.00 91.31 199 THR A CA 1
ATOM 1505 C C . THR A 1 199 ? -12.210 5.334 15.770 1.00 91.31 199 THR A C 1
ATOM 1507 O O . THR A 1 199 ? -12.490 4.195 16.138 1.00 91.31 199 THR A O 1
ATOM 1510 N N . ARG A 1 200 ? -13.154 6.135 15.256 1.00 89.31 200 ARG A N 1
ATOM 1511 C CA . ARG A 1 200 ? -14.540 5.671 15.046 1.00 89.31 200 ARG A CA 1
ATOM 1512 C C . ARG A 1 200 ? -14.653 4.477 14.097 1.00 89.31 200 ARG A C 1
ATOM 1514 O O . ARG A 1 200 ? -15.673 3.798 14.130 1.00 89.31 200 ARG A O 1
ATOM 1521 N N . ARG A 1 201 ? -13.660 4.265 13.229 1.00 90.50 201 ARG A N 1
ATOM 1522 C CA . ARG A 1 201 ? -13.696 3.230 12.190 1.00 90.50 201 ARG A CA 1
ATOM 1523 C C . ARG A 1 201 ? -12.625 2.172 12.351 1.00 90.50 201 ARG A C 1
ATOM 1525 O O . ARG A 1 201 ? -12.817 1.090 11.826 1.00 90.50 201 ARG A O 1
ATOM 1532 N N . SER A 1 202 ? -11.545 2.430 13.071 1.00 93.88 202 SER A N 1
ATOM 1533 C CA . SER A 1 202 ? -10.408 1.516 13.124 1.00 93.88 202 SER A CA 1
ATOM 1534 C C . SER A 1 202 ? -9.802 1.426 14.517 1.00 93.88 202 SER A C 1
ATOM 1536 O O . SER A 1 202 ? -9.873 2.367 15.306 1.00 93.88 202 SER A O 1
ATOM 1538 N N . VAL A 1 203 ? -9.171 0.291 14.803 1.00 96.31 203 VAL A N 1
ATOM 1539 C CA . VAL A 1 203 ? -8.186 0.166 15.877 1.00 96.31 203 VAL A CA 1
ATOM 1540 C C . VAL A 1 203 ? -6.894 -0.334 15.264 1.00 96.31 203 VAL A C 1
ATOM 1542 O O . VAL A 1 203 ? -6.871 -1.394 14.641 1.00 96.31 203 VAL A O 1
ATOM 1545 N N . ALA A 1 204 ? -5.828 0.439 15.431 1.00 94.62 204 ALA A N 1
ATOM 1546 C CA . ALA A 1 204 ? -4.495 0.106 14.960 1.00 94.62 204 ALA A CA 1
ATOM 1547 C C . ALA A 1 204 ? -3.569 -0.191 16.140 1.00 94.62 204 ALA A C 1
ATOM 1549 O O . ALA A 1 204 ? -3.635 0.469 17.177 1.00 94.62 204 ALA A O 1
ATOM 1550 N N . TRP A 1 205 ? -2.679 -1.159 15.941 1.00 96.50 205 TRP A N 1
ATOM 1551 C CA . TRP A 1 205 ? -1.645 -1.538 16.895 1.00 96.50 205 TRP A CA 1
ATOM 1552 C C . TRP A 1 205 ? -0.271 -1.182 16.350 1.00 96.50 205 TRP A C 1
ATOM 1554 O O . TRP A 1 205 ? 0.032 -1.443 15.176 1.00 96.50 205 TRP A O 1
ATOM 1564 N N . ARG A 1 206 ? 0.567 -0.602 17.208 1.00 95.00 206 ARG A N 1
ATOM 1565 C CA . ARG A 1 206 ? 1.945 -0.228 16.893 1.00 95.00 206 ARG A CA 1
ATOM 1566 C C . ARG A 1 206 ? 2.894 -0.685 17.991 1.00 95.00 206 ARG A C 1
ATOM 1568 O O . ARG A 1 206 ? 2.498 -0.793 19.141 1.00 95.00 206 ARG A O 1
ATOM 1575 N N . HIS A 1 207 ? 4.146 -0.921 17.633 1.00 94.75 207 HIS A N 1
ATOM 1576 C CA . HIS A 1 207 ? 5.225 -1.182 18.581 1.00 94.75 207 HIS A CA 1
ATOM 1577 C C . HIS A 1 207 ? 6.424 -0.318 18.200 1.00 94.75 207 HIS A C 1
ATOM 1579 O O . HIS A 1 207 ? 6.876 -0.380 17.055 1.00 94.75 207 HIS A O 1
ATOM 1585 N N . ALA A 1 208 ? 6.894 0.527 19.123 1.00 89.69 208 ALA A N 1
ATOM 1586 C CA . ALA A 1 208 ? 7.931 1.531 18.857 1.00 89.69 208 ALA A CA 1
ATOM 1587 C C . ALA A 1 208 ? 7.644 2.366 17.585 1.00 89.69 208 ALA A C 1
ATOM 1589 O O . ALA A 1 208 ? 8.496 2.539 16.711 1.00 89.69 208 ALA A O 1
ATOM 1590 N N . GLY A 1 209 ? 6.391 2.815 17.426 1.00 82.06 209 GLY A N 1
ATOM 1591 C CA . GLY A 1 209 ? 5.921 3.567 16.257 1.00 82.06 209 GLY A CA 1
ATOM 1592 C C . GLY A 1 209 ? 5.735 2.759 14.961 1.00 82.06 209 GLY A C 1
ATOM 1593 O O . GLY A 1 209 ? 5.132 3.275 14.018 1.00 82.06 209 GLY A O 1
ATOM 1594 N N . GLN A 1 210 ? 6.183 1.501 14.900 1.00 86.69 210 GLN A N 1
ATOM 1595 C CA . GLN A 1 210 ? 6.032 0.628 13.731 1.00 86.69 210 GLN A CA 1
ATOM 1596 C C . GLN A 1 210 ? 4.658 -0.058 13.723 1.00 86.69 210 GLN A C 1
ATOM 1598 O O . GLN A 1 210 ? 4.212 -0.531 14.769 1.00 86.69 210 GLN A O 1
ATOM 1603 N N . PRO A 1 211 ? 3.972 -0.163 12.572 1.00 89.31 211 PRO A N 1
ATOM 1604 C CA . PRO A 1 211 ? 2.672 -0.819 12.500 1.00 89.31 211 PRO A CA 1
ATOM 1605 C C . PRO A 1 211 ? 2.793 -2.337 12.697 1.00 89.31 211 PRO A C 1
ATOM 1607 O O . PRO A 1 211 ? 3.621 -2.993 12.063 1.00 89.31 211 PRO A O 1
ATOM 1610 N N . LEU A 1 212 ? 1.917 -2.895 13.536 1.00 94.81 212 LEU A N 1
ATOM 1611 C CA . LEU A 1 212 ? 1.720 -4.341 13.695 1.00 94.81 212 LEU A CA 1
ATOM 1612 C C . LEU A 1 212 ? 0.531 -4.826 12.864 1.00 94.81 212 LEU A C 1
ATOM 1614 O O . LEU A 1 212 ? 0.616 -5.804 12.124 1.00 94.81 212 LEU A O 1
ATOM 1618 N N . GLY A 1 213 ? -0.581 -4.103 12.951 1.00 94.88 213 GLY A N 1
ATOM 1619 C CA . GLY A 1 213 ? -1.798 -4.403 12.215 1.00 94.88 213 GLY A CA 1
ATOM 1620 C C . GLY A 1 213 ? -2.929 -3.467 12.605 1.00 94.88 213 GLY A C 1
ATOM 1621 O O . GLY A 1 213 ? -2.765 -2.591 13.455 1.00 94.88 213 GLY A O 1
ATOM 1622 N N . ARG A 1 214 ? -4.089 -3.655 11.986 1.00 95.38 214 ARG A N 1
ATOM 1623 C CA . ARG A 1 214 ? -5.315 -2.937 12.330 1.00 95.38 214 ARG A CA 1
ATOM 1624 C C . ARG A 1 214 ? -6.546 -3.797 12.103 1.00 95.38 214 ARG A C 1
ATOM 1626 O O . ARG A 1 214 ? -6.520 -4.702 11.268 1.00 95.38 214 ARG A O 1
ATOM 1633 N N . ILE A 1 215 ? -7.615 -3.468 12.815 1.00 97.31 215 ILE A N 1
ATOM 1634 C CA . ILE A 1 215 ? -8.979 -3.843 12.453 1.00 97.31 215 ILE A CA 1
ATOM 1635 C C . ILE A 1 215 ? -9.768 -2.597 12.070 1.00 97.31 215 ILE A C 1
ATOM 1637 O O . ILE A 1 215 ? -9.562 -1.532 12.646 1.00 97.31 215 ILE A O 1
ATOM 1641 N N . GLU A 1 216 ? -10.670 -2.727 11.108 1.00 94.62 216 GLU A N 1
ATOM 1642 C CA . GLU A 1 216 ? -11.483 -1.629 10.593 1.00 94.62 216 GLU A CA 1
ATOM 1643 C C . GLU A 1 216 ? -12.935 -2.075 10.416 1.00 94.62 216 GLU A C 1
ATOM 1645 O O . GLU A 1 216 ? -13.201 -3.157 9.897 1.00 94.62 216 GLU A O 1
ATOM 1650 N N . ASN A 1 217 ? -13.877 -1.249 10.859 1.00 94.06 217 ASN A N 1
ATOM 1651 C CA . ASN A 1 217 ? -15.297 -1.395 10.592 1.00 94.06 217 ASN A CA 1
ATOM 1652 C C . ASN A 1 217 ? -15.658 -0.604 9.334 1.00 94.06 217 ASN A C 1
ATOM 1654 O O . ASN A 1 217 ? -15.673 0.631 9.356 1.00 94.06 217 ASN A O 1
ATOM 1658 N N . ASN A 1 218 ? -15.986 -1.322 8.266 1.00 86.44 218 ASN A N 1
ATOM 1659 C CA . ASN A 1 218 ? -16.443 -0.750 7.012 1.00 86.44 218 ASN A CA 1
ATOM 1660 C C . ASN A 1 218 ? -17.809 -1.343 6.647 1.00 86.44 218 ASN A C 1
ATOM 1662 O O . ASN A 1 218 ? -17.941 -2.558 6.495 1.00 86.44 218 ASN A O 1
ATOM 1666 N N . ASP A 1 219 ? -18.826 -0.483 6.557 1.00 87.69 219 ASP A N 1
ATOM 1667 C CA . ASP A 1 219 ? -20.212 -0.844 6.229 1.00 87.69 219 ASP A CA 1
ATOM 1668 C C . ASP A 1 219 ? -20.782 -2.010 7.063 1.00 87.69 219 ASP A C 1
ATOM 1670 O O . ASP A 1 219 ? -21.427 -2.923 6.546 1.00 87.69 219 ASP A O 1
ATOM 1674 N N . GLY A 1 220 ? -20.521 -1.998 8.377 1.00 89.75 220 GLY A N 1
ATOM 1675 C CA . GLY A 1 220 ? -21.011 -3.027 9.305 1.00 89.75 220 GLY A CA 1
ATOM 1676 C C . GLY A 1 220 ? -20.272 -4.363 9.195 1.00 89.75 220 GLY A C 1
ATOM 1677 O O . GLY A 1 220 ? -20.733 -5.376 9.716 1.00 89.75 220 GLY A O 1
ATOM 1678 N N . ARG A 1 221 ? -19.125 -4.392 8.511 1.00 94.81 221 ARG A N 1
ATOM 1679 C CA . ARG A 1 221 ? -18.228 -5.546 8.447 1.00 94.81 221 ARG A CA 1
ATOM 1680 C C . ARG A 1 221 ? -16.892 -5.193 9.070 1.00 94.81 221 ARG A C 1
ATOM 1682 O O . ARG A 1 221 ? -16.357 -4.110 8.849 1.00 94.81 221 ARG A O 1
ATOM 1689 N N . LEU A 1 222 ? -16.343 -6.136 9.825 1.00 96.69 222 LEU A N 1
ATOM 1690 C CA . LEU A 1 222 ? -15.030 -5.988 10.426 1.00 96.69 222 LEU A CA 1
ATOM 1691 C C . LEU A 1 222 ? -13.982 -6.608 9.502 1.00 96.69 222 LEU A C 1
ATOM 1693 O O . LEU A 1 222 ? -14.099 -7.769 9.115 1.00 96.69 222 LEU A O 1
ATOM 1697 N N . TYR A 1 223 ? -12.957 -5.842 9.168 1.00 94.12 223 TYR A N 1
ATOM 1698 C CA . TYR A 1 223 ? -11.807 -6.282 8.394 1.00 94.12 223 TYR A CA 1
ATOM 1699 C C . TYR A 1 223 ? -10.544 -6.186 9.239 1.00 94.12 223 TYR A C 1
ATOM 1701 O O . TYR A 1 223 ? -10.468 -5.384 10.164 1.00 94.12 223 TYR A O 1
ATOM 1709 N N . SER A 1 224 ? -9.547 -6.996 8.917 1.00 95.12 224 SER A N 1
ATOM 1710 C CA . SER A 1 224 ? -8.227 -6.991 9.540 1.00 95.12 224 SER A CA 1
ATOM 1711 C C . SER A 1 224 ? -7.139 -6.884 8.488 1.00 95.12 224 SER A C 1
ATOM 1713 O O . SER A 1 224 ? -7.283 -7.452 7.407 1.00 95.12 224 SER A O 1
ATOM 1715 N N . ALA A 1 225 ? -6.048 -6.204 8.817 1.00 91.75 225 ALA A N 1
ATOM 1716 C CA . ALA A 1 225 ? -4.856 -6.139 7.986 1.00 91.75 225 ALA A CA 1
ATOM 1717 C C . ALA A 1 225 ? -3.613 -6.175 8.882 1.00 91.75 225 ALA A C 1
ATOM 1719 O O . ALA A 1 225 ? -3.439 -5.308 9.741 1.00 91.75 225 ALA A O 1
ATOM 1720 N N . ALA A 1 226 ? -2.748 -7.173 8.692 1.00 92.88 226 ALA A N 1
ATOM 1721 C CA . ALA A 1 226 ? -1.456 -7.258 9.372 1.00 92.88 226 ALA A CA 1
ATOM 1722 C C . ALA A 1 226 ? -0.372 -6.553 8.541 1.00 92.88 226 ALA A C 1
ATOM 1724 O O . ALA A 1 226 ? -0.354 -6.637 7.308 1.00 92.88 226 ALA A O 1
ATOM 1725 N N . ALA A 1 227 ? 0.535 -5.845 9.207 1.00 87.69 227 ALA A N 1
ATOM 1726 C CA . ALA A 1 227 ? 1.696 -5.251 8.556 1.00 87.69 227 ALA A CA 1
ATOM 1727 C C . ALA A 1 227 ? 2.769 -6.327 8.264 1.00 87.69 227 ALA A C 1
ATOM 1729 O O . ALA A 1 227 ? 2.827 -7.332 8.971 1.00 87.69 227 ALA A O 1
ATOM 1730 N N . PRO A 1 228 ? 3.634 -6.141 7.248 1.00 81.00 228 PRO A N 1
ATOM 1731 C CA . PRO A 1 228 ? 3.663 -5.017 6.305 1.00 81.00 228 PRO A CA 1
ATOM 1732 C C . PRO A 1 228 ? 2.765 -5.218 5.075 1.00 81.00 228 PRO A C 1
ATOM 1734 O O . PRO A 1 228 ? 2.601 -4.298 4.285 1.00 81.00 228 PRO A O 1
ATOM 1737 N N . ARG A 1 229 ? 2.209 -6.420 4.875 1.00 71.19 229 ARG A N 1
ATOM 1738 C CA . ARG A 1 229 ? 1.527 -6.780 3.620 1.00 71.19 229 ARG A CA 1
ATOM 1739 C C . ARG A 1 229 ? 0.193 -6.065 3.423 1.00 71.19 229 ARG A C 1
ATOM 1741 O O . ARG A 1 229 ? -0.240 -5.930 2.290 1.00 71.19 229 ARG A O 1
ATOM 1748 N N . HIS A 1 230 ? -0.435 -5.601 4.505 1.00 71.62 230 HIS A N 1
ATOM 1749 C CA . HIS A 1 230 ? -1.734 -4.922 4.481 1.00 71.62 230 HIS A CA 1
ATOM 1750 C C . HIS A 1 230 ? -2.830 -5.710 3.739 1.00 71.62 230 HIS A C 1
ATOM 1752 O O . HIS A 1 230 ? -3.806 -5.124 3.279 1.00 71.62 230 HIS A O 1
ATOM 1758 N N . ASP A 1 231 ? -2.696 -7.040 3.666 1.00 76.69 231 ASP A N 1
ATOM 1759 C CA . ASP A 1 231 ? -3.702 -7.915 3.072 1.00 76.69 231 ASP A CA 1
ATOM 1760 C C . ASP A 1 231 ? -4.975 -7.849 3.920 1.00 76.69 231 ASP A C 1
ATOM 1762 O O . ASP A 1 231 ? -5.044 -8.413 5.018 1.00 76.69 231 ASP A O 1
ATOM 1766 N N . THR A 1 232 ? -5.980 -7.143 3.410 1.00 83.38 232 THR A N 1
ATOM 1767 C CA . THR A 1 232 ? -7.258 -6.966 4.095 1.00 83.38 232 THR A CA 1
ATOM 1768 C C . THR A 1 232 ? -8.070 -8.260 4.040 1.00 83.38 232 THR A C 1
ATOM 1770 O O . THR A 1 232 ? -8.316 -8.818 2.970 1.00 83.38 232 THR A O 1
ATOM 1773 N N . ARG A 1 233 ? -8.513 -8.745 5.201 1.00 91.31 233 ARG A N 1
ATOM 1774 C CA . ARG A 1 233 ? -9.341 -9.954 5.350 1.00 91.31 233 ARG A CA 1
ATOM 1775 C C . ARG A 1 233 ? -10.559 -9.670 6.212 1.00 91.31 233 ARG A C 1
ATOM 1777 O O . ARG A 1 233 ? -10.430 -8.996 7.228 1.00 91.31 233 ARG A O 1
ATOM 1784 N N . ALA A 1 234 ? -11.718 -10.202 5.834 1.00 93.38 234 ALA A N 1
ATOM 1785 C CA . ALA A 1 234 ? -12.923 -10.112 6.654 1.00 93.38 234 ALA A CA 1
ATOM 1786 C C . ALA A 1 234 ? -12.782 -10.961 7.933 1.00 93.38 234 ALA A C 1
ATOM 1788 O O . ALA A 1 234 ? -12.243 -12.067 7.897 1.00 93.38 234 ALA A O 1
ATOM 1789 N N . LEU A 1 235 ? -13.272 -10.434 9.054 1.00 97.06 235 LEU A N 1
ATOM 1790 C CA . LEU A 1 235 ? -13.355 -11.104 10.350 1.00 97.06 235 LEU A CA 1
ATOM 1791 C C . LEU A 1 235 ? -14.810 -11.510 10.617 1.00 97.06 235 LEU A C 1
ATOM 1793 O O . LEU A 1 235 ? -15.570 -10.774 11.247 1.00 97.06 235 LEU A O 1
ATOM 1797 N N . GLU A 1 236 ? -15.211 -12.679 10.122 1.00 95.88 236 GLU A N 1
ATOM 1798 C CA . GLU A 1 236 ? -16.598 -13.164 10.216 1.00 95.88 236 GLU A CA 1
ATOM 1799 C C . GLU A 1 236 ? -16.804 -14.150 11.379 1.00 95.88 236 GLU A C 1
ATOM 1801 O O . GLU A 1 236 ? -17.937 -14.429 11.801 1.00 95.88 236 GLU A O 1
ATOM 1806 N N . SER A 1 237 ? -15.702 -14.684 11.907 1.00 96.88 237 SER A N 1
ATOM 1807 C CA . SER A 1 237 ? -15.671 -15.698 12.953 1.00 96.88 237 SER A CA 1
ATOM 1808 C C . SER A 1 237 ? -14.509 -15.496 13.930 1.00 96.88 237 SER A C 1
ATOM 1810 O O . SER A 1 237 ? -13.527 -14.810 13.646 1.00 96.88 237 SER A O 1
ATOM 1812 N N . ALA A 1 238 ? -14.583 -16.166 15.083 1.00 96.00 238 ALA A N 1
ATOM 1813 C CA . ALA A 1 238 ? -13.476 -16.210 16.036 1.00 96.00 238 ALA A CA 1
ATOM 1814 C C . ALA A 1 238 ? -12.193 -16.803 15.419 1.00 96.00 238 ALA A C 1
ATOM 1816 O O . ALA A 1 238 ? -11.101 -16.326 15.712 1.00 96.00 238 ALA A O 1
ATOM 1817 N N . GLY A 1 239 ? -12.321 -17.791 14.523 1.00 97.12 239 GLY A N 1
ATOM 1818 C CA . GLY A 1 239 ? -11.180 -18.398 13.830 1.00 97.12 239 GLY A CA 1
ATOM 1819 C C . GLY A 1 239 ? -10.453 -17.430 12.893 1.00 97.12 239 GLY A C 1
ATOM 1820 O O . GLY A 1 239 ? -9.237 -17.522 12.740 1.00 97.12 239 GLY A O 1
ATOM 1821 N N . ASP A 1 240 ? -11.160 -16.462 12.303 1.00 97.00 240 ASP A N 1
ATOM 1822 C CA . ASP A 1 240 ? -10.525 -15.380 11.537 1.00 97.00 240 ASP A CA 1
ATOM 1823 C C . ASP A 1 240 ? -9.707 -14.470 12.453 1.00 97.00 240 ASP A C 1
ATOM 1825 O O . ASP A 1 240 ? -8.580 -14.105 12.118 1.00 97.00 240 ASP A O 1
ATOM 1829 N N . GLY A 1 241 ? -10.241 -14.181 13.644 1.00 96.88 241 GLY A N 1
ATOM 1830 C CA . GLY A 1 241 ? -9.534 -13.444 14.687 1.00 96.88 241 GLY A CA 1
ATOM 1831 C C . GLY A 1 241 ? -8.242 -14.137 15.130 1.00 96.88 241 GLY A C 1
ATOM 1832 O O . GLY A 1 241 ? -7.207 -13.484 15.209 1.00 96.88 241 GLY A O 1
ATOM 1833 N N . GLU A 1 242 ? -8.260 -15.455 15.360 1.00 97.56 242 GLU A N 1
ATOM 1834 C CA . GLU A 1 242 ? -7.039 -16.200 15.725 1.00 97.56 242 GLU A CA 1
ATOM 1835 C C . GLU A 1 242 ? -5.980 -16.149 14.619 1.00 97.56 242 GLU A C 1
ATOM 1837 O O . GLU A 1 242 ? -4.813 -15.884 14.897 1.00 97.56 242 GLU A O 1
ATOM 1842 N N . ARG A 1 243 ? -6.383 -16.337 13.355 1.00 96.50 243 ARG A N 1
ATOM 1843 C CA . ARG A 1 243 ? -5.460 -16.263 12.208 1.00 96.50 243 ARG A CA 1
ATOM 1844 C C . ARG A 1 243 ? -4.846 -14.875 12.055 1.00 96.50 243 ARG A C 1
ATOM 1846 O O . ARG A 1 243 ? -3.673 -14.749 11.711 1.00 96.50 243 ARG A O 1
ATOM 1853 N N . PHE A 1 244 ? -5.632 -13.829 12.298 1.00 96.81 244 PHE A N 1
ATOM 1854 C CA . PHE A 1 244 ? -5.121 -12.463 12.315 1.00 96.81 244 PHE A CA 1
ATOM 1855 C C . PHE A 1 244 ? -4.134 -12.243 13.470 1.00 96.81 244 PHE A C 1
ATOM 1857 O O . PHE A 1 244 ? -3.071 -11.663 13.255 1.00 96.81 244 PHE A O 1
ATOM 1864 N N . LEU A 1 245 ? -4.442 -12.741 14.670 1.00 97.12 245 LEU A N 1
ATOM 1865 C CA . LEU A 1 245 ? -3.553 -12.633 15.825 1.00 97.12 245 LEU A CA 1
ATOM 1866 C C . LEU A 1 245 ? -2.221 -13.358 15.602 1.00 97.12 245 LEU A C 1
ATOM 1868 O O . LEU A 1 245 ? -1.180 -12.824 15.963 1.00 97.12 245 LEU A O 1
ATOM 1872 N N . GLU A 1 246 ? -2.242 -14.538 14.982 1.00 96.88 246 GLU A N 1
ATOM 1873 C CA . GLU A 1 246 ? -1.034 -15.278 14.605 1.00 96.88 246 GLU A CA 1
ATOM 1874 C C . GLU A 1 246 ? -0.156 -14.470 13.637 1.00 96.88 246 GLU A C 1
ATOM 1876 O O . GLU A 1 246 ? 1.053 -14.360 13.838 1.00 96.88 246 GLU A O 1
ATOM 1881 N N . ALA A 1 247 ? -0.762 -13.823 12.634 1.00 95.50 247 ALA A N 1
ATOM 1882 C CA . ALA A 1 247 ? -0.037 -12.939 11.721 1.00 95.50 247 ALA A CA 1
ATOM 1883 C C . ALA A 1 247 ? 0.551 -11.711 12.443 1.00 95.50 247 ALA A C 1
ATOM 1885 O O . ALA A 1 247 ? 1.697 -11.334 12.194 1.00 95.50 247 ALA A O 1
ATOM 1886 N N . LEU A 1 248 ? -0.212 -11.108 13.362 1.00 95.94 248 LEU A N 1
ATOM 1887 C CA . LEU A 1 248 ? 0.227 -9.966 14.168 1.00 95.94 248 LEU A CA 1
ATOM 1888 C C . LEU A 1 248 ? 1.393 -10.349 15.094 1.00 95.94 248 LEU A C 1
ATOM 1890 O O . LEU A 1 248 ? 2.364 -9.603 15.199 1.00 95.94 248 LEU A O 1
ATOM 1894 N N . LEU A 1 249 ? 1.333 -11.533 15.706 1.00 96.19 249 LEU A N 1
ATOM 1895 C CA . LEU A 1 249 ? 2.401 -12.120 16.517 1.00 96.19 249 LEU A CA 1
ATOM 1896 C C . LEU A 1 249 ? 3.669 -12.383 15.706 1.00 96.19 249 LEU A C 1
ATOM 1898 O O . LEU A 1 249 ? 4.754 -12.015 16.149 1.00 96.19 249 LEU A O 1
ATOM 1902 N N . GLY A 1 250 ? 3.540 -12.974 14.515 1.00 94.44 250 GLY A N 1
ATOM 1903 C CA . GLY A 1 250 ? 4.672 -13.172 13.609 1.00 94.44 250 GLY A CA 1
ATOM 1904 C C . GLY A 1 250 ? 5.380 -11.850 13.316 1.00 94.44 250 GLY A C 1
ATOM 1905 O O . GLY A 1 250 ? 6.595 -11.745 13.480 1.00 94.44 250 GLY A O 1
ATOM 1906 N N . ARG A 1 251 ? 4.604 -10.802 13.012 1.00 94.12 251 ARG A N 1
ATOM 1907 C CA . ARG A 1 251 ? 5.143 -9.457 12.786 1.00 94.12 251 ARG A CA 1
ATOM 1908 C C . ARG A 1 251 ? 5.802 -8.856 14.029 1.00 94.12 251 ARG A C 1
ATOM 1910 O O . ARG A 1 251 ? 6.848 -8.220 13.926 1.00 94.12 251 ARG A O 1
ATOM 1917 N N . PHE A 1 252 ? 5.197 -9.036 15.197 1.00 95.00 252 PHE A N 1
ATOM 1918 C CA . PHE A 1 252 ? 5.757 -8.560 16.459 1.00 95.00 252 PHE A CA 1
ATOM 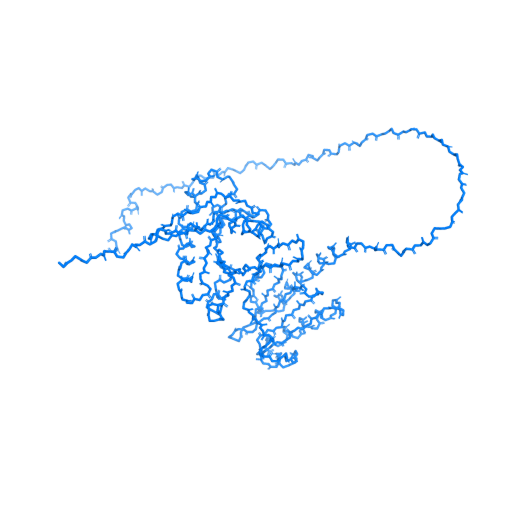1919 C C . PHE A 1 252 ? 7.123 -9.207 16.745 1.00 95.00 252 PHE A C 1
ATOM 1921 O O . PHE A 1 252 ? 8.089 -8.503 17.035 1.00 95.00 252 PHE A O 1
ATOM 1928 N N . VAL A 1 253 ? 7.240 -10.526 16.561 1.00 94.69 253 VAL A N 1
ATOM 1929 C CA . VAL A 1 253 ? 8.505 -11.264 16.725 1.00 94.69 253 VAL A CA 1
ATOM 1930 C C . VAL A 1 253 ? 9.570 -10.802 15.724 1.00 94.69 253 VAL A C 1
ATOM 1932 O O . VAL A 1 253 ? 10.724 -10.629 16.114 1.00 94.69 253 VAL A O 1
ATOM 1935 N N . GLU A 1 254 ? 9.207 -10.546 14.462 1.00 90.38 254 GLU A N 1
ATOM 1936 C CA . GLU A 1 254 ? 10.132 -9.974 13.468 1.00 90.38 254 GLU A CA 1
ATOM 1937 C C . GLU A 1 254 ? 10.711 -8.629 13.930 1.00 90.38 254 GLU A C 1
ATOM 1939 O O . GLU A 1 254 ? 11.920 -8.406 13.845 1.00 90.38 254 GLU A O 1
ATOM 1944 N N . LEU A 1 255 ? 9.866 -7.733 14.452 1.00 89.81 255 LEU A N 1
ATOM 1945 C CA . LEU A 1 255 ? 10.304 -6.423 14.941 1.00 89.81 255 LEU A CA 1
ATOM 1946 C C . LEU A 1 255 ? 11.248 -6.542 16.144 1.00 89.81 255 LEU A C 1
ATOM 1948 O O . LEU A 1 255 ? 12.253 -5.830 16.196 1.00 89.81 255 LEU A O 1
ATOM 1952 N N . LEU A 1 256 ? 10.979 -7.467 17.070 1.00 91.12 256 LEU A N 1
ATOM 1953 C CA . LEU A 1 256 ? 11.877 -7.740 18.196 1.00 91.12 256 LEU A CA 1
ATOM 1954 C C . LEU A 1 256 ? 13.221 -8.326 17.735 1.00 91.12 256 LEU A C 1
ATOM 1956 O O . LEU A 1 256 ? 14.275 -7.930 18.236 1.00 91.12 256 LEU A O 1
ATOM 1960 N N . GLY A 1 257 ? 13.202 -9.225 16.745 1.00 87.00 257 GLY A N 1
ATOM 1961 C CA . GLY A 1 257 ? 14.408 -9.828 16.170 1.00 87.00 257 GLY A CA 1
ATOM 1962 C C . GLY A 1 257 ? 15.322 -8.815 15.473 1.00 87.00 257 GLY A C 1
ATOM 1963 O O . GLY A 1 257 ? 16.545 -8.927 15.555 1.00 87.00 257 GLY A O 1
ATOM 1964 N N . HIS A 1 258 ? 14.747 -7.789 14.842 1.00 68.19 258 HIS A N 1
ATOM 1965 C CA . HIS A 1 258 ? 15.509 -6.698 14.228 1.00 68.19 258 HIS A CA 1
ATOM 1966 C C . HIS A 1 258 ? 16.010 -5.653 15.241 1.00 68.19 258 HIS A C 1
ATOM 1968 O O . HIS A 1 258 ? 17.053 -5.041 15.013 1.00 68.19 258 HIS A O 1
ATOM 1974 N N . GLY A 1 259 ? 15.326 -5.482 16.377 1.00 55.34 259 GLY A N 1
ATOM 1975 C CA . GLY A 1 259 ? 15.740 -4.567 17.446 1.00 55.34 259 GLY A CA 1
ATOM 1976 C C . GLY A 1 259 ? 16.971 -5.032 18.235 1.00 55.34 259 GLY A C 1
ATOM 1977 O O . GLY A 1 259 ? 17.757 -4.204 18.691 1.00 55.34 259 GLY A O 1
ATOM 1978 N N . ALA A 1 260 ? 17.209 -6.344 18.335 1.00 50.72 260 ALA A N 1
ATOM 1979 C CA . ALA A 1 260 ? 18.321 -6.901 19.115 1.00 50.72 260 ALA A CA 1
ATOM 1980 C C . ALA A 1 260 ? 19.729 -6.625 18.536 1.00 50.72 260 ALA A C 1
ATOM 1982 O O . ALA A 1 260 ? 20.724 -6.914 19.198 1.00 50.72 260 ALA A O 1
ATOM 1983 N N . SER A 1 261 ? 19.837 -6.061 17.325 1.00 47.06 261 SER A N 1
ATOM 1984 C CA . SER A 1 261 ? 21.130 -5.704 16.710 1.00 47.06 261 SER A CA 1
ATOM 1985 C C . SER A 1 261 ? 21.517 -4.229 16.869 1.00 47.06 261 SER A C 1
ATOM 1987 O O . SER A 1 261 ? 22.598 -3.831 16.431 1.00 47.06 261 SER A O 1
ATOM 1989 N N . VAL A 1 262 ? 20.689 -3.403 17.519 1.00 45.19 262 VAL A N 1
ATOM 1990 C CA . VAL A 1 262 ? 21.050 -2.008 17.792 1.00 45.19 262 VAL A CA 1
ATOM 1991 C C . VAL A 1 262 ? 21.873 -1.941 19.076 1.00 45.19 262 VAL A C 1
ATOM 1993 O O . VAL A 1 262 ? 21.346 -1.869 20.179 1.00 45.19 262 VAL A O 1
ATOM 1996 N N . SER A 1 263 ? 23.190 -2.017 18.879 1.00 42.84 263 SER A N 1
ATOM 1997 C CA . SER A 1 263 ? 24.250 -1.384 19.669 1.00 42.84 263 SER A CA 1
ATOM 1998 C C . SER A 1 263 ? 23.934 -1.157 21.153 1.00 42.84 263 SER A C 1
ATOM 2000 O O . SER A 1 263 ? 23.398 -0.128 21.566 1.00 42.84 263 SER A O 1
ATOM 2002 N N . ARG A 1 264 ? 24.396 -2.094 21.984 1.00 38.44 264 ARG A N 1
ATOM 2003 C CA . ARG A 1 264 ? 24.817 -1.773 23.345 1.00 38.44 264 ARG A CA 1
ATOM 2004 C C . ARG A 1 264 ? 25.994 -0.806 23.196 1.00 38.44 264 ARG A C 1
ATOM 2006 O O . ARG A 1 264 ? 27.120 -1.254 23.006 1.00 38.44 264 ARG A O 1
ATOM 2013 N N . ALA A 1 265 ? 25.721 0.497 23.185 1.00 42.81 265 ALA A N 1
ATOM 2014 C CA . ALA A 1 265 ? 26.755 1.491 23.414 1.00 42.81 265 ALA A CA 1
ATOM 2015 C C . ALA A 1 265 ? 27.394 1.124 24.757 1.00 42.81 265 ALA A C 1
ATOM 2017 O O . ALA A 1 265 ? 26.725 1.141 25.795 1.00 42.81 265 ALA A O 1
ATOM 2018 N N . GLU A 1 266 ? 28.641 0.656 24.699 1.00 39.84 266 GLU A N 1
ATOM 2019 C CA . GLU A 1 266 ? 29.469 0.477 25.881 1.00 39.84 266 GLU A CA 1
ATOM 2020 C C . GLU A 1 266 ? 29.420 1.787 26.674 1.00 39.84 266 GLU A C 1
ATOM 2022 O O . GLU A 1 266 ? 29.614 2.856 26.088 1.00 39.84 266 GLU A O 1
ATOM 2027 N N . PRO A 1 267 ? 29.120 1.754 27.982 1.00 48.25 267 PRO A N 1
ATOM 2028 C CA . PRO A 1 267 ? 29.452 2.892 28.813 1.00 48.25 267 PRO A CA 1
ATOM 2029 C C . PRO A 1 267 ? 30.969 3.068 28.723 1.00 48.25 267 PRO A C 1
ATOM 2031 O O . PRO A 1 267 ? 31.699 2.106 28.957 1.00 48.25 267 PRO A O 1
ATOM 2034 N N . ASP A 1 268 ? 31.412 4.270 28.344 1.00 43.22 268 ASP A N 1
ATOM 2035 C CA . ASP A 1 268 ? 32.805 4.712 28.425 1.00 43.22 268 ASP A CA 1
ATOM 2036 C C . ASP A 1 268 ? 33.352 4.353 29.811 1.00 43.22 268 ASP A C 1
ATOM 2038 O O . ASP A 1 268 ? 33.100 5.056 30.795 1.00 43.22 268 ASP A O 1
ATOM 2042 N N . ASP A 1 269 ? 34.067 3.231 29.891 1.00 45.75 269 ASP A N 1
ATOM 2043 C CA . ASP A 1 269 ? 34.778 2.843 31.093 1.00 45.75 269 ASP A CA 1
ATOM 2044 C C . ASP A 1 269 ? 36.187 3.422 31.020 1.00 45.75 269 ASP A C 1
ATOM 2046 O O . ASP A 1 269 ? 36.951 3.265 30.059 1.00 45.75 269 ASP A O 1
ATOM 2050 N N . VAL A 1 270 ? 36.485 4.175 32.065 1.00 45.62 270 VAL A N 1
ATOM 2051 C CA . VAL A 1 270 ? 37.676 4.985 32.243 1.00 45.62 270 VAL A CA 1
ATOM 2052 C C . VAL A 1 270 ? 38.893 4.062 32.262 1.00 45.62 270 VAL A C 1
ATOM 2054 O O . VAL A 1 270 ? 39.156 3.359 33.234 1.00 45.62 270 VAL A O 1
ATOM 2057 N N . SER A 1 271 ? 39.673 4.085 31.182 1.00 45.41 271 SER A N 1
ATOM 2058 C CA . SER A 1 271 ? 40.958 3.391 31.114 1.00 45.41 271 SER A CA 1
ATOM 2059 C C . SER A 1 271 ? 41.957 3.977 32.118 1.00 45.41 271 SER A C 1
ATOM 2061 O O . SER A 1 271 ? 42.488 5.071 31.926 1.00 45.41 271 SER A O 1
ATOM 2063 N N . ALA A 1 272 ? 42.279 3.191 33.146 1.00 46.38 272 ALA A N 1
ATOM 2064 C CA . ALA A 1 272 ? 43.485 3.320 33.955 1.00 46.38 272 ALA A CA 1
ATOM 2065 C C . ALA A 1 272 ? 44.319 2.024 33.870 1.00 46.38 272 ALA A C 1
ATOM 2067 O O . ALA A 1 272 ? 44.054 1.045 34.552 1.00 46.38 272 ALA A O 1
ATOM 2068 N N . ASN A 1 273 ? 45.343 2.074 33.015 1.00 39.50 273 ASN A N 1
ATOM 2069 C CA . ASN A 1 273 ? 46.717 1.589 33.202 1.00 39.50 273 ASN A CA 1
ATOM 2070 C C . ASN A 1 273 ? 47.067 0.152 33.696 1.00 39.50 273 ASN A C 1
ATOM 2072 O O . ASN A 1 273 ? 46.888 -0.184 34.863 1.00 39.50 273 ASN A O 1
ATOM 2076 N N . LEU A 1 274 ? 47.892 -0.495 32.839 1.00 39.06 274 LEU A N 1
ATOM 2077 C CA . LEU A 1 274 ? 49.068 -1.379 33.088 1.00 39.06 274 LEU A CA 1
ATOM 2078 C C . LEU A 1 274 ? 48.842 -2.930 33.132 1.00 39.06 274 LEU A C 1
ATOM 2080 O O . LEU A 1 274 ? 47.704 -3.373 33.197 1.00 39.06 274 LEU A O 1
ATOM 2084 N N . PRO A 1 275 ? 49.893 -3.790 32.984 1.00 45.56 275 PRO A N 1
ATOM 2085 C CA . PRO A 1 275 ? 50.414 -4.261 31.684 1.00 45.56 275 PRO A CA 1
ATOM 2086 C C . PRO A 1 275 ? 50.781 -5.783 31.607 1.00 45.56 275 PRO A C 1
ATOM 2088 O O . PRO A 1 275 ? 50.872 -6.472 32.611 1.00 45.56 275 PRO A O 1
ATOM 2091 N N . VAL A 1 276 ? 51.082 -6.256 30.381 1.00 39.09 276 VAL A N 1
ATOM 2092 C CA . VAL A 1 276 ? 52.024 -7.337 29.948 1.00 39.09 276 VAL A CA 1
ATOM 2093 C C . VAL A 1 276 ? 52.016 -8.724 30.637 1.00 39.09 276 VAL A C 1
ATOM 2095 O O . VAL A 1 276 ? 52.369 -8.860 31.803 1.00 39.09 276 VAL A O 1
ATOM 2098 N N . GLY A 1 277 ? 51.880 -9.794 29.825 1.00 30.41 277 GLY A N 1
ATOM 2099 C CA . GLY A 1 277 ? 52.415 -11.122 30.183 1.00 30.41 277 GLY A CA 1
ATOM 2100 C C . GLY A 1 277 ? 52.080 -12.326 29.279 1.00 30.41 277 GLY A C 1
ATOM 2101 O O . GLY A 1 277 ? 51.174 -13.078 29.593 1.00 30.41 277 GLY A O 1
ATOM 2102 N N . LEU A 1 278 ? 52.880 -12.526 28.221 1.00 32.75 278 LEU A N 1
ATOM 2103 C CA . LEU A 1 278 ? 53.316 -13.793 27.578 1.00 32.75 278 LEU A CA 1
ATOM 2104 C C . LEU A 1 278 ? 52.346 -14.953 27.200 1.00 32.75 278 LEU A C 1
ATOM 2106 O O . LEU A 1 278 ? 51.929 -15.753 28.024 1.00 32.75 278 LEU A O 1
ATOM 2110 N N . ALA A 1 279 ? 52.254 -15.144 25.874 1.00 29.94 279 ALA A N 1
ATOM 2111 C CA . ALA A 1 279 ? 52.731 -16.289 25.068 1.00 29.94 279 ALA A CA 1
ATOM 2112 C C . ALA A 1 279 ? 52.123 -17.716 25.173 1.00 29.94 279 ALA A C 1
ATOM 2114 O O . ALA A 1 279 ? 52.302 -18.429 26.152 1.00 29.94 279 ALA A O 1
ATOM 2115 N N . ALA A 1 280 ? 51.664 -18.169 23.991 1.00 30.55 280 ALA A N 1
ATOM 2116 C CA . ALA A 1 280 ? 52.086 -19.379 23.255 1.00 30.55 280 ALA A CA 1
ATOM 2117 C C . ALA A 1 280 ? 51.053 -20.508 23.013 1.00 30.55 280 ALA A C 1
ATOM 2119 O O . ALA A 1 280 ? 50.634 -21.208 23.922 1.00 30.55 280 ALA A O 1
ATOM 2120 N N . SER A 1 281 ? 50.847 -20.755 21.708 1.00 29.34 281 SER A N 1
ATOM 2121 C CA . SER A 1 281 ? 50.893 -22.059 21.018 1.00 29.34 281 SER A CA 1
ATOM 2122 C C . SER A 1 281 ? 49.807 -23.114 21.287 1.00 29.34 281 SER A C 1
ATOM 2124 O O . SER A 1 281 ? 49.788 -23.745 22.334 1.00 29.34 281 SER A O 1
ATOM 2126 N N . ALA A 1 282 ? 49.005 -23.434 20.264 1.00 31.50 282 ALA A N 1
ATOM 2127 C CA . ALA A 1 282 ? 49.156 -24.665 19.468 1.00 31.50 282 ALA A CA 1
ATOM 2128 C C . ALA A 1 282 ? 47.969 -24.862 18.503 1.00 31.50 282 ALA A C 1
ATOM 2130 O O . ALA A 1 282 ? 46.827 -24.515 18.790 1.00 31.50 282 ALA A O 1
ATOM 2131 N N . ALA A 1 283 ? 48.284 -25.425 17.339 1.00 34.50 283 ALA A N 1
ATOM 2132 C CA . ALA A 1 283 ? 47.404 -25.725 16.219 1.00 34.50 283 ALA A CA 1
ATOM 2133 C C . ALA A 1 283 ? 46.595 -27.022 16.403 1.00 34.50 283 ALA A C 1
ATOM 2135 O O . ALA A 1 283 ? 47.123 -27.964 16.973 1.00 34.50 283 ALA A O 1
ATOM 2136 N N . PHE A 1 284 ? 45.386 -27.085 15.832 1.00 33.78 284 PHE A N 1
ATOM 2137 C CA . PHE A 1 284 ? 44.649 -28.264 15.318 1.00 33.78 284 PHE A CA 1
ATOM 2138 C C . PHE A 1 284 ? 43.364 -27.683 14.671 1.00 33.78 284 PHE A C 1
ATOM 2140 O O . PHE A 1 284 ? 42.694 -26.879 15.299 1.00 33.78 284 PHE A O 1
ATOM 2147 N N . GLY A 1 285 ? 42.951 -27.913 13.423 1.00 32.59 285 GLY A N 1
ATOM 2148 C CA . GLY A 1 285 ? 43.201 -29.022 12.514 1.00 32.59 285 GLY A CA 1
ATOM 2149 C C . GLY A 1 285 ? 42.004 -29.979 12.480 1.00 32.59 285 GLY A C 1
ATOM 2150 O O . GLY A 1 285 ? 42.149 -31.095 12.956 1.00 32.59 285 GLY A O 1
ATOM 2151 N N . ALA A 1 286 ? 40.842 -29.571 11.943 1.00 34.59 286 ALA A N 1
ATOM 2152 C CA . ALA A 1 286 ? 39.800 -30.492 11.459 1.00 34.59 286 ALA A CA 1
ATOM 2153 C C . ALA A 1 286 ? 38.777 -29.779 10.551 1.00 34.59 286 ALA A C 1
ATOM 2155 O O . ALA A 1 286 ? 38.205 -28.755 10.918 1.00 34.59 286 ALA A O 1
ATOM 2156 N N . ALA A 1 287 ? 38.566 -30.341 9.360 1.00 38.69 287 ALA A N 1
ATOM 2157 C CA . ALA A 1 287 ? 37.593 -29.917 8.357 1.00 38.69 287 ALA A CA 1
ATOM 2158 C C . ALA A 1 287 ? 36.158 -30.350 8.727 1.00 38.69 287 ALA A C 1
ATOM 2160 O O . ALA A 1 287 ? 35.992 -31.397 9.357 1.00 38.69 287 ALA A O 1
ATOM 2161 N N . PRO A 1 288 ? 35.109 -29.624 8.297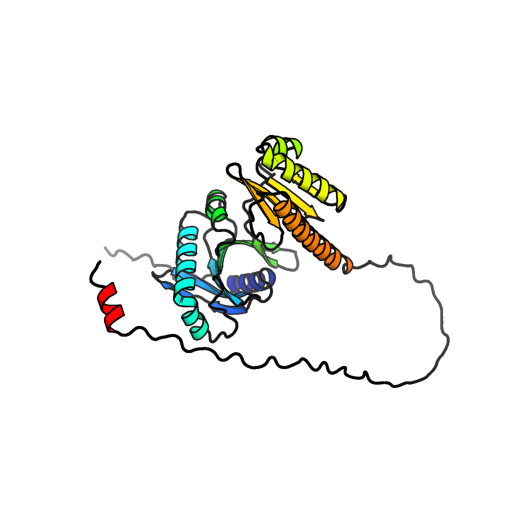 1.00 46.09 288 PRO A N 1
ATOM 2162 C CA . PRO A 1 288 ? 33.739 -30.084 8.463 1.00 46.09 288 PRO A CA 1
ATOM 2163 C C . PRO A 1 288 ? 33.349 -31.101 7.378 1.00 46.09 288 PRO A C 1
ATOM 2165 O O . PRO A 1 288 ? 33.408 -30.838 6.176 1.00 46.09 288 PRO A O 1
ATOM 2168 N N . THR A 1 289 ? 32.916 -32.270 7.841 1.00 41.22 289 THR A N 1
ATOM 2169 C CA . THR A 1 289 ? 32.235 -33.321 7.080 1.00 41.22 289 THR A CA 1
ATOM 2170 C C . THR A 1 289 ? 30.949 -32.781 6.450 1.00 41.22 289 THR A C 1
ATOM 2172 O O . THR A 1 289 ? 30.041 -32.337 7.152 1.00 41.22 289 THR A O 1
ATOM 2175 N N . ALA A 1 290 ? 30.852 -32.851 5.123 1.00 36.84 290 ALA A N 1
ATOM 2176 C CA . ALA A 1 290 ? 29.640 -32.540 4.377 1.00 36.84 290 ALA A CA 1
ATOM 2177 C C . ALA A 1 290 ? 28.586 -33.648 4.564 1.00 36.84 290 ALA A C 1
ATOM 2179 O O . ALA A 1 290 ? 28.781 -34.786 4.137 1.00 36.84 290 ALA A O 1
ATOM 2180 N N . LEU A 1 291 ? 27.451 -33.305 5.177 1.00 40.56 291 LEU A N 1
ATOM 2181 C CA . LEU A 1 291 ? 26.241 -34.127 5.184 1.00 40.56 291 LEU A CA 1
ATOM 2182 C C . LEU A 1 291 ? 25.551 -34.014 3.815 1.00 40.56 291 LEU A C 1
ATOM 2184 O O . LEU A 1 291 ? 24.945 -32.993 3.494 1.00 40.56 291 LEU A O 1
ATOM 2188 N N . ARG A 1 292 ? 25.654 -35.069 2.998 1.00 37.94 292 ARG A N 1
ATOM 2189 C CA . ARG A 1 292 ? 24.808 -35.271 1.813 1.00 37.94 292 ARG A CA 1
ATOM 2190 C C . ARG A 1 292 ? 23.421 -35.728 2.266 1.00 37.94 292 ARG A C 1
ATOM 2192 O O . ARG A 1 292 ? 23.293 -36.805 2.839 1.00 37.94 292 ARG A O 1
ATOM 2199 N N . PHE A 1 293 ? 22.400 -34.931 1.973 1.00 39.25 293 PHE A N 1
ATOM 2200 C CA . PHE A 1 293 ? 21.008 -35.374 1.982 1.00 39.25 293 PHE A CA 1
ATOM 2201 C C . PHE A 1 293 ? 20.654 -35.906 0.588 1.00 39.25 293 PHE A C 1
ATOM 2203 O O . PHE A 1 293 ? 20.538 -35.131 -0.360 1.00 39.25 293 PHE A O 1
ATOM 2210 N N . ASP A 1 294 ? 20.493 -37.224 0.470 1.00 39.69 294 ASP A N 1
ATOM 2211 C CA . ASP A 1 294 ? 19.807 -37.852 -0.662 1.00 39.69 294 ASP A CA 1
ATOM 2212 C C . ASP A 1 294 ? 18.295 -37.675 -0.470 1.00 39.69 294 ASP A C 1
ATOM 2214 O O . ASP A 1 294 ? 17.690 -38.275 0.421 1.00 39.69 294 ASP A O 1
ATOM 2218 N N . ALA A 1 295 ? 17.678 -36.833 -1.299 1.00 45.75 295 ALA A N 1
ATOM 2219 C CA . ALA A 1 295 ? 16.226 -36.747 -1.404 1.00 45.75 295 ALA A CA 1
ATOM 2220 C C . ALA A 1 295 ? 15.718 -37.759 -2.454 1.00 45.75 295 ALA A C 1
ATOM 2222 O O . ALA A 1 295 ? 16.280 -37.839 -3.552 1.00 45.75 295 ALA A O 1
ATOM 2223 N N . PRO A 1 296 ? 14.651 -38.527 -2.168 1.00 52.72 296 PRO A N 1
ATOM 2224 C CA . PRO A 1 296 ? 14.104 -39.492 -3.112 1.00 52.72 296 PRO A CA 1
ATOM 2225 C C . PRO A 1 296 ? 13.423 -38.798 -4.301 1.00 52.72 296 PRO A C 1
ATOM 2227 O O . PRO A 1 296 ? 12.562 -37.935 -4.140 1.00 52.72 296 PRO A O 1
ATOM 2230 N N . ARG A 1 297 ? 13.793 -39.231 -5.513 1.00 43.97 297 ARG A N 1
ATOM 2231 C CA . ARG A 1 297 ? 13.120 -38.914 -6.784 1.00 43.97 297 ARG A CA 1
ATOM 2232 C C . ARG A 1 297 ? 11.656 -39.388 -6.735 1.00 43.97 297 ARG A C 1
ATOM 2234 O O . ARG A 1 297 ? 11.447 -40.599 -6.626 1.00 43.97 297 ARG A O 1
ATOM 2241 N N . PRO A 1 298 ? 10.644 -38.515 -6.887 1.00 54.00 298 PRO A N 1
ATOM 2242 C CA . PRO A 1 298 ? 9.288 -38.979 -7.135 1.00 54.00 298 PRO A CA 1
ATOM 2243 C C . PRO A 1 298 ? 9.174 -39.543 -8.557 1.00 54.00 298 PRO A C 1
ATOM 2245 O O . PRO A 1 298 ? 9.614 -38.940 -9.539 1.00 54.00 298 PRO A O 1
ATOM 2248 N N . ALA A 1 299 ? 8.605 -40.745 -8.631 1.00 46.66 299 ALA A N 1
ATOM 2249 C CA . ALA A 1 299 ? 8.297 -41.468 -9.854 1.00 46.66 299 ALA A CA 1
ATOM 2250 C C . ALA A 1 299 ? 7.323 -40.679 -10.745 1.00 46.66 299 ALA A C 1
ATOM 2252 O O . ALA A 1 299 ? 6.407 -40.015 -10.262 1.00 46.66 299 ALA A O 1
ATOM 2253 N N . GLY A 1 300 ? 7.546 -40.767 -12.057 1.00 41.41 300 GLY A N 1
ATOM 2254 C CA . GLY A 1 300 ? 6.842 -39.997 -13.074 1.00 41.41 300 GLY A CA 1
ATOM 2255 C C . GLY A 1 300 ? 5.330 -40.212 -13.082 1.00 41.41 300 GLY A C 1
ATOM 2256 O O . GLY A 1 300 ? 4.842 -41.327 -13.270 1.00 41.41 300 GLY A O 1
ATOM 2257 N N . ALA A 1 301 ? 4.595 -39.109 -12.965 1.00 42.34 301 ALA A N 1
ATOM 2258 C CA . ALA A 1 301 ? 3.197 -39.035 -13.352 1.00 42.34 301 ALA A CA 1
ATOM 2259 C C . ALA A 1 301 ? 3.117 -38.866 -14.878 1.00 42.34 301 ALA A C 1
ATOM 2261 O O . ALA A 1 301 ? 3.626 -37.896 -15.441 1.00 42.34 301 ALA A O 1
ATOM 2262 N N . LYS A 1 302 ? 2.493 -39.836 -15.553 1.00 46.00 302 LYS A N 1
ATOM 2263 C CA . LYS A 1 302 ? 2.113 -39.733 -16.964 1.00 46.00 302 LYS A CA 1
ATOM 2264 C C . LYS A 1 302 ? 1.029 -38.661 -17.088 1.00 46.00 302 LYS A C 1
ATOM 2266 O O . LYS A 1 302 ? -0.091 -38.876 -16.633 1.00 46.00 302 LYS A O 1
ATOM 2271 N N . LEU A 1 303 ? 1.364 -37.527 -17.698 1.00 45.19 303 LEU A N 1
ATOM 2272 C CA . LEU A 1 303 ? 0.383 -36.547 -18.157 1.00 45.19 303 LEU A CA 1
ATOM 2273 C C . LEU A 1 303 ? -0.447 -37.193 -19.273 1.00 45.19 303 LEU A C 1
ATOM 2275 O O . LEU A 1 303 ? 0.079 -37.548 -20.328 1.00 45.19 303 LEU A O 1
ATOM 2279 N N . GLY A 1 304 ? -1.731 -37.412 -18.989 1.00 45.53 304 GLY A N 1
ATOM 2280 C CA . GLY A 1 304 ? -2.721 -37.814 -19.980 1.00 45.53 304 GLY A CA 1
ATOM 2281 C C . GLY A 1 304 ? -2.959 -36.677 -20.968 1.00 45.53 304 GLY A C 1
ATOM 2282 O O . GLY A 1 304 ? -3.034 -35.515 -20.575 1.00 45.53 304 GLY A O 1
ATOM 2283 N N . ALA A 1 305 ? -3.042 -37.027 -22.249 1.00 49.31 305 ALA A N 1
ATOM 2284 C CA . ALA A 1 305 ? -3.339 -36.101 -23.327 1.00 49.31 305 ALA A CA 1
ATOM 2285 C C . ALA A 1 305 ? -4.717 -35.455 -23.118 1.00 49.31 305 ALA A C 1
ATOM 2287 O O . ALA A 1 305 ? -5.715 -36.151 -22.919 1.00 49.31 305 ALA A O 1
ATOM 2288 N N . THR A 1 306 ? -4.765 -34.129 -23.175 1.00 53.19 306 THR A N 1
ATOM 2289 C CA . THR A 1 306 ? -6.002 -33.364 -23.312 1.00 53.19 306 THR A CA 1
ATOM 2290 C C . THR A 1 306 ? -6.586 -33.599 -24.710 1.00 53.19 306 THR A C 1
ATOM 2292 O O . THR A 1 306 ? -5.843 -33.536 -25.692 1.00 53.19 306 THR A O 1
ATOM 2295 N N . PRO A 1 307 ? -7.895 -33.875 -24.838 1.00 53.97 307 PRO A N 1
ATOM 2296 C CA . PRO A 1 307 ? -8.544 -33.945 -26.139 1.00 53.97 307 PRO A CA 1
ATOM 2297 C C . PRO A 1 307 ? -8.569 -32.545 -26.763 1.00 53.97 307 PRO A C 1
ATOM 2299 O O . PRO A 1 307 ? -9.056 -31.587 -26.166 1.00 53.97 307 PRO A O 1
ATOM 2302 N N . SER A 1 308 ? -8.003 -32.428 -27.960 1.00 57.72 308 SER A N 1
ATOM 2303 C CA . SER A 1 308 ? -8.145 -31.263 -28.828 1.00 57.72 308 SER A CA 1
ATOM 2304 C C . SER A 1 308 ? -9.585 -31.196 -29.337 1.00 57.72 308 SER A C 1
ATOM 2306 O O . SER A 1 308 ? -10.012 -32.133 -30.016 1.00 57.72 308 SER A O 1
ATOM 2308 N N . LEU A 1 309 ? -10.313 -30.117 -29.018 1.00 60.22 309 LEU A N 1
ATOM 2309 C CA . LEU A 1 309 ? -11.585 -29.812 -29.679 1.00 60.22 309 LEU A CA 1
ATOM 2310 C C . LEU A 1 309 ? -11.348 -29.705 -31.187 1.00 60.22 309 LEU A C 1
ATOM 2312 O O . LEU A 1 309 ? -10.373 -29.095 -31.636 1.00 60.22 309 LEU A O 1
ATOM 2316 N N . THR A 1 310 ? -12.225 -30.330 -31.961 1.00 74.69 310 THR A N 1
ATOM 2317 C CA . THR A 1 310 ? -12.203 -30.243 -33.421 1.00 74.69 310 THR A CA 1
ATOM 2318 C C . THR A 1 310 ? -12.684 -28.866 -33.867 1.00 74.69 310 THR A C 1
ATOM 2320 O O . THR A 1 310 ? -13.552 -28.282 -33.226 1.00 74.69 310 THR A O 1
ATOM 2323 N N . GLN A 1 311 ? -12.139 -28.362 -34.978 1.00 67.69 311 GLN A N 1
ATOM 2324 C CA . GLN A 1 311 ? -12.466 -27.051 -35.561 1.00 67.69 311 GLN A CA 1
ATOM 2325 C C . GLN A 1 311 ? -13.988 -26.817 -35.694 1.00 67.69 311 GLN A C 1
ATOM 2327 O O . GLN A 1 311 ? -14.461 -25.713 -35.445 1.00 67.69 311 GLN A O 1
ATOM 2332 N N . ASP A 1 312 ? -14.753 -27.880 -35.955 1.00 71.19 312 ASP A N 1
ATOM 2333 C CA . ASP A 1 312 ? -16.214 -27.845 -36.077 1.00 71.19 312 ASP A CA 1
ATOM 2334 C C . ASP A 1 312 ? -16.937 -27.425 -34.776 1.00 71.19 312 ASP A C 1
ATOM 2336 O O . ASP A 1 312 ? -18.020 -26.845 -34.825 1.00 71.19 312 ASP A O 1
ATOM 2340 N N . GLU A 1 313 ? -16.346 -27.663 -33.598 1.00 70.12 313 GLU A N 1
ATOM 2341 C CA . GLU A 1 313 ? -16.914 -27.231 -32.309 1.00 70.12 313 GLU A CA 1
ATOM 2342 C C . GLU A 1 313 ? -16.641 -25.744 -32.026 1.00 70.12 313 GLU A C 1
ATOM 2344 O O . GLU A 1 313 ? -17.359 -25.118 -31.243 1.00 70.12 313 GLU A O 1
ATOM 2349 N N . TYR A 1 314 ? -15.629 -25.165 -32.679 1.00 69.50 314 TYR A N 1
ATOM 2350 C CA . TYR A 1 314 ? -15.290 -23.748 -32.552 1.00 69.50 314 TYR A CA 1
ATOM 2351 C C . TYR A 1 314 ? -16.239 -22.869 -33.380 1.00 69.50 314 TYR A C 1
ATOM 2353 O O . TYR A 1 314 ? -16.661 -21.806 -32.921 1.00 69.50 314 TYR A O 1
ATOM 2361 N N . ASP A 1 315 ? -16.642 -23.344 -34.561 1.00 73.31 315 ASP A N 1
ATOM 2362 C CA . ASP A 1 315 ? -17.511 -22.594 -35.473 1.00 73.31 315 ASP A CA 1
ATOM 2363 C C . ASP A 1 315 ? -18.965 -22.523 -34.964 1.00 73.31 315 ASP A C 1
ATOM 2365 O O . ASP A 1 315 ? -19.617 -21.484 -35.079 1.00 73.31 315 ASP A O 1
ATOM 2369 N N . ALA A 1 316 ? -19.447 -23.562 -34.269 1.00 72.12 316 ALA A N 1
ATOM 2370 C CA . ALA A 1 316 ? -20.785 -23.571 -33.666 1.00 72.12 316 ALA A CA 1
ATOM 2371 C C . ALA A 1 316 ? -20.963 -22.543 -32.528 1.00 72.12 316 ALA A C 1
ATOM 2373 O O . ALA A 1 316 ? -22.085 -22.132 -32.227 1.00 72.12 316 ALA A O 1
ATOM 2374 N N . PHE A 1 317 ? -19.873 -22.104 -31.889 1.00 65.94 317 PHE A N 1
ATOM 2375 C CA . PHE A 1 317 ? -19.938 -21.164 -30.765 1.00 65.94 317 PHE A CA 1
ATOM 2376 C C . PHE A 1 317 ? -20.056 -19.695 -31.211 1.00 65.94 317 PHE A C 1
ATOM 2378 O O . PHE A 1 317 ? -20.462 -18.840 -30.423 1.00 65.94 317 PHE A O 1
ATOM 2385 N N . HIS A 1 318 ? -19.739 -19.389 -32.474 1.00 69.75 318 HIS A N 1
ATOM 2386 C CA . HIS A 1 318 ? -19.746 -18.021 -33.001 1.00 69.75 318 HIS A CA 1
ATOM 2387 C C . HIS A 1 318 ? -21.017 -17.631 -33.771 1.00 69.75 318 HIS A C 1
ATOM 2389 O O . HIS A 1 318 ? -21.214 -16.445 -34.025 1.00 69.75 318 HIS A O 1
ATOM 2395 N N . GLU A 1 319 ? -21.920 -18.571 -34.061 1.00 59.44 319 GLU A N 1
ATOM 2396 C CA . GLU A 1 319 ? -23.183 -18.292 -34.770 1.00 59.44 319 GLU A CA 1
ATOM 2397 C C . GLU A 1 319 ? -24.361 -17.867 -33.866 1.00 59.44 319 GLU A C 1
ATOM 2399 O O . GLU A 1 319 ? -25.445 -17.576 -34.366 1.00 59.44 319 GLU A O 1
ATOM 2404 N N . GLN A 1 320 ? -24.180 -17.784 -32.541 1.00 56.78 320 GLN A N 1
ATOM 2405 C CA . GLN A 1 320 ? -25.245 -17.387 -31.596 1.00 56.78 320 GLN A CA 1
ATOM 2406 C C . GLN A 1 320 ? -25.033 -16.024 -30.912 1.00 56.78 320 GLN A C 1
ATOM 2408 O O . GLN A 1 320 ? -25.554 -15.794 -29.818 1.00 56.78 320 GLN A O 1
ATOM 2413 N N . ARG A 1 321 ? -24.298 -15.099 -31.538 1.00 50.31 321 ARG A N 1
ATOM 2414 C CA . ARG A 1 321 ? -24.122 -13.732 -31.025 1.00 50.31 321 ARG A CA 1
ATOM 2415 C C . ARG A 1 321 ? -24.533 -12.654 -32.013 1.00 50.31 321 ARG A C 1
ATOM 2417 O O . ARG A 1 321 ? -24.130 -12.753 -33.188 1.00 50.31 321 ARG A O 1
#

Secondary structure (DSSP, 8-state):
---PPPPPP------HHHHHHHHHHHHHHSTT-EEEEEEEE-GGG-EEEEEEE-TT--EEEEEE--SSSSHHHHHHHHHHHHHHHHHHHHHHHTT-SS--TTSPPEEEEEES---HHHHHHHGGGBTTTEEEEEEEEEE-SS-EEEEEEE------TTTSPPPPHHHHHHTS-HHHHHHHHHHHHHHTTT-TTEEEEE-SSEEEEEETTEEEEEEEEETTEEEEEETTT---EE--SHHHHHHHHHHHHHHHHHHHHHHTTS------------------------PPPP----PPPPPPP--PPPPPPPHHHHHTTTTT-

Sequence (321 aa):
MSRTRKGDDPTTSPGAPAWAALESALVDALPGFELLGRDLELSNSEHADIVGVDGHGRLTLVLDAGGEGEEPVLRALDALAFARRNGDALARHFESTRVRGELTPRVLLVAEGFSRKLIERMVPLAGHGVDLFELRELRTRERATTWLAAAQPIESAAGAPPISEETFVSALDPRLREIACALLAKVRRLDPEVEVVATRRSVAWRHAGQPLGRIENNDGRLYSAAAPRHDTRALESAGDGERFLEALLGRFVELLGHGASVSRAEPDDVSANLPVGLAASAAFGAAPTALRFDAPRPAGAKLGATPSLTQDEYDAFHEQR

Nearest PDB structures (foldseek):
  5gkh-assembly1_B  TM=4.817E-01  e=4.207E-04  Thermococcus kodakarensis KOD1
  2i8d-assembly1_B  TM=5.478E-01  e=1.201E-01  Lacticaseibacillus casei
  2oc6-assembly2_B  TM=6.948E-01  e=7.032E-01  Bacillus subtilis
  4aay-assembly1_E  TM=3.570E-01  e=2.423E+00  Pseudorhizobium banfieldiae
  6vpb-assembly1_A-2  TM=2.729E-01  e=6.217E+00  Gluconacetobacter diazotrophicus PA1 5

Solvent-accessible surface area (backbone atoms only — not comparable to full-atom values): 19361 Å² total; per-residue (Å²): 139,81,84,79,79,80,77,80,78,80,73,75,74,78,60,77,72,55,56,62,44,51,53,53,15,43,41,72,66,32,65,64,45,42,84,65,49,61,65,44,74,49,81,92,83,41,63,27,54,35,34,29,28,36,59,84,15,27,42,33,37,31,32,82,31,70,37,57,73,63,63,52,59,52,54,45,51,53,52,42,53,48,44,65,76,38,39,67,57,51,28,58,74,59,70,42,85,59,49,40,73,90,46,77,41,36,25,36,41,33,20,76,48,69,38,69,71,43,40,65,67,40,54,87,37,48,88,75,34,36,44,47,28,24,50,44,78,49,76,56,100,87,47,76,50,54,40,54,42,73,53,60,65,79,78,40,61,85,74,50,71,70,45,55,62,67,58,35,45,67,74,43,57,76,75,52,26,55,47,52,52,54,48,54,60,50,54,61,66,71,43,90,72,52,45,75,50,24,36,90,43,35,41,36,36,23,48,92,87,41,72,29,29,36,40,34,58,56,95,92,39,44,32,34,25,36,39,89,79,55,62,74,39,74,46,89,46,64,69,44,49,52,55,50,49,52,48,28,49,54,36,49,52,51,54,54,64,63,54,76,71,68,71,83,72,73,75,89,71,83,86,77,87,89,84,91,84,85,88,83,89,86,89,84,88,82,82,86,83,83,83,81,82,87,77,83,81,80,79,85,79,81,81,75,82,76,84,78,81,57,72,74,66,60,58,67,68,64,77,81,118